Protein AF-A0A2G6GLK5-F1 (afdb_monomer_lite)

Radius of gyration: 20.34 Å; chains: 1; bounding box: 51×37×63 Å

Structure (mmCIF, N/CA/C/O backbone):
data_AF-A0A2G6GLK5-F1
#
_entry.id   AF-A0A2G6GLK5-F1
#
loop_
_atom_site.group_PDB
_atom_site.id
_atom_site.type_symbol
_atom_site.label_atom_id
_atom_site.label_alt_id
_atom_site.label_comp_id
_atom_site.label_asym_id
_atom_site.label_entity_id
_atom_site.label_seq_id
_atom_site.pdbx_PDB_ins_code
_atom_site.Cartn_x
_atom_site.Cartn_y
_atom_site.Cartn_z
_atom_site.occupancy
_atom_site.B_iso_or_equiv
_atom_site.auth_seq_id
_atom_site.auth_comp_id
_atom_site.auth_asym_id
_atom_site.auth_atom_id
_atom_site.pdbx_PDB_model_num
ATOM 1 N N . MET A 1 1 ? -1.810 11.078 -14.608 1.00 69.75 1 MET A N 1
ATOM 2 C CA . MET A 1 1 ? -1.878 9.713 -14.056 1.00 69.75 1 MET A CA 1
ATOM 3 C C . MET A 1 1 ? -2.286 9.801 -12.608 1.00 69.75 1 MET A C 1
ATOM 5 O O . MET A 1 1 ? -1.742 10.639 -11.901 1.00 69.75 1 MET A O 1
ATOM 9 N N . ILE A 1 2 ? -3.262 8.991 -12.217 1.00 72.44 2 ILE A N 1
ATOM 10 C CA . ILE A 1 2 ? -3.810 8.911 -10.868 1.00 72.44 2 ILE A CA 1
ATOM 11 C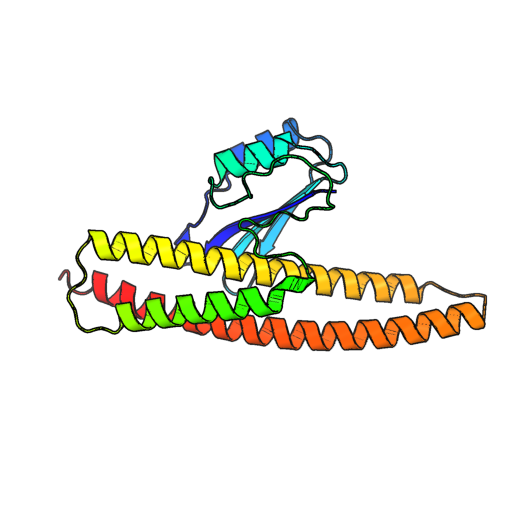 C . ILE A 1 2 ? -3.587 7.493 -10.351 1.00 72.44 2 ILE A C 1
ATOM 13 O O . ILE A 1 2 ? -3.915 6.516 -11.023 1.00 72.44 2 ILE A O 1
ATOM 17 N N . GLU A 1 3 ? -3.032 7.412 -9.148 1.00 75.38 3 GLU A N 1
ATOM 18 C CA . GLU A 1 3 ? -2.837 6.193 -8.371 1.00 75.38 3 GLU A CA 1
ATOM 19 C C . GLU A 1 3 ? -3.485 6.436 -7.002 1.00 75.38 3 GLU A C 1
ATOM 21 O O . GLU A 1 3 ? -3.111 7.382 -6.305 1.00 75.38 3 GLU A O 1
ATOM 26 N N . ILE A 1 4 ? -4.485 5.628 -6.642 1.00 76.75 4 ILE A N 1
ATOM 27 C CA . ILE A 1 4 ? -5.229 5.735 -5.381 1.00 76.75 4 ILE A CA 1
ATOM 28 C C . ILE A 1 4 ? -5.227 4.368 -4.709 1.00 76.75 4 ILE A C 1
ATOM 30 O O . ILE A 1 4 ? -5.593 3.364 -5.317 1.00 76.75 4 ILE A O 1
ATOM 34 N N . PHE A 1 5 ? -4.866 4.330 -3.432 1.00 79.44 5 PHE A N 1
ATOM 35 C CA . PHE A 1 5 ? -4.977 3.128 -2.618 1.00 79.44 5 PHE A CA 1
ATOM 36 C C . PHE A 1 5 ? -6.037 3.311 -1.531 1.00 79.44 5 PHE A C 1
ATOM 38 O O . PHE A 1 5 ? -6.028 4.292 -0.788 1.00 79.44 5 PHE A O 1
ATOM 45 N N . ILE A 1 6 ? -6.944 2.340 -1.441 1.00 81.88 6 ILE A N 1
ATOM 46 C CA . ILE A 1 6 ? -8.041 2.311 -0.477 1.00 81.88 6 ILE A CA 1
ATOM 47 C C . ILE A 1 6 ? -7.845 1.085 0.417 1.00 81.88 6 ILE A C 1
ATOM 49 O O . ILE A 1 6 ? -8.105 -0.037 -0.027 1.00 81.88 6 ILE A O 1
ATOM 53 N N . PRO A 1 7 ? -7.406 1.247 1.675 1.00 81.75 7 PRO A N 1
ATOM 54 C CA . PRO A 1 7 ? -7.354 0.136 2.611 1.00 81.75 7 PRO A CA 1
ATOM 55 C C . PRO A 1 7 ? -8.778 -0.291 2.960 1.00 81.75 7 PRO A C 1
ATOM 57 O O . PRO A 1 7 ? -9.620 0.536 3.298 1.00 81.75 7 PRO A O 1
ATOM 60 N N . THR A 1 8 ? -9.051 -1.585 2.890 1.00 84.88 8 THR A N 1
ATOM 61 C CA . THR A 1 8 ? -10.390 -2.143 3.134 1.00 84.88 8 THR A CA 1
ATOM 62 C C . THR A 1 8 ? -10.467 -2.832 4.486 1.00 84.88 8 THR A C 1
ATOM 64 O O . THR A 1 8 ? -11.435 -2.639 5.217 1.00 84.88 8 THR A O 1
ATOM 67 N N . GLU A 1 9 ? -9.418 -3.554 4.884 1.00 85.94 9 GLU A N 1
ATOM 68 C CA . GLU A 1 9 ? -9.464 -4.405 6.071 1.00 85.94 9 GLU A CA 1
ATOM 69 C C . GLU A 1 9 ? -8.101 -4.515 6.765 1.00 85.94 9 GLU A C 1
ATOM 71 O O . GLU A 1 9 ? -7.073 -4.710 6.114 1.00 85.94 9 GLU A O 1
ATOM 76 N N . ILE A 1 10 ? -8.105 -4.478 8.100 1.00 82.50 10 ILE A N 1
ATOM 77 C CA . ILE A 1 10 ? -7.073 -5.122 8.922 1.00 82.50 10 ILE A CA 1
ATOM 78 C C . ILE A 1 10 ? -7.430 -6.606 8.988 1.00 82.50 10 ILE A C 1
ATOM 80 O O . ILE A 1 10 ? -8.413 -6.957 9.647 1.00 82.50 10 ILE A O 1
ATOM 84 N N . LYS A 1 11 ? -6.625 -7.463 8.351 1.00 83.44 11 LYS A N 1
ATOM 85 C CA . LYS A 1 11 ? -6.942 -8.883 8.140 1.00 83.44 11 LYS A CA 1
ATOM 86 C C . LYS A 1 11 ? -7.415 -9.585 9.413 1.00 83.44 11 LYS A C 1
ATOM 88 O O . LYS A 1 11 ? -6.677 -9.682 10.402 1.00 83.44 11 LYS A O 1
ATOM 93 N N . GLY A 1 12 ? -8.639 -10.109 9.359 1.00 76.00 12 GLY A N 1
ATOM 94 C CA . GLY A 1 12 ? -9.255 -10.901 10.421 1.00 76.00 12 GLY A CA 1
ATOM 95 C C . GLY A 1 12 ? -9.527 -10.111 11.699 1.00 76.00 12 GLY A C 1
ATOM 96 O O . GLY A 1 12 ? -9.597 -10.703 12.779 1.00 76.00 12 GLY A O 1
ATOM 97 N N . TYR A 1 13 ? -9.605 -8.780 11.610 1.00 76.44 13 TYR A N 1
ATOM 98 C CA . TYR A 1 13 ? -9.725 -7.936 12.789 1.00 76.44 13 TYR A CA 1
ATOM 99 C C . TYR A 1 13 ? -10.726 -6.796 12.659 1.00 76.44 13 TYR A C 1
ATOM 101 O O . TYR A 1 13 ? -11.599 -6.661 13.516 1.00 76.44 13 TYR A O 1
ATOM 109 N N . LEU A 1 14 ? -10.583 -5.950 11.639 1.00 74.75 14 LEU A N 1
ATOM 110 C CA . LEU A 1 14 ? -11.376 -4.730 11.546 1.00 74.75 14 LEU A CA 1
ATOM 111 C C . LEU A 1 14 ? -11.573 -4.313 10.096 1.00 74.75 14 LEU A C 1
ATOM 113 O O . LEU A 1 14 ? -10.606 -4.022 9.392 1.00 74.75 14 LEU A O 1
ATOM 117 N N . GLU A 1 15 ? -12.833 -4.189 9.697 1.00 80.19 15 GLU A N 1
ATOM 118 C CA . GLU A 1 15 ? -13.196 -3.520 8.455 1.00 80.19 15 GLU A CA 1
ATOM 119 C C . GLU A 1 15 ? -12.956 -2.007 8.590 1.00 80.19 15 GLU A C 1
ATOM 121 O O . GLU A 1 15 ? -13.398 -1.341 9.544 1.00 80.19 15 GLU A O 1
ATOM 126 N N . VAL A 1 16 ? -12.197 -1.470 7.638 1.00 76.69 16 VAL A N 1
ATOM 127 C CA . VAL A 1 16 ? -11.792 -0.064 7.578 1.00 76.69 16 VAL A CA 1
ATOM 128 C C . VAL A 1 16 ? -12.659 0.685 6.580 1.00 76.69 16 VAL A C 1
ATOM 130 O O . VAL A 1 16 ? -13.254 1.686 6.974 1.00 76.69 16 VAL A O 1
ATOM 133 N N . ASN A 1 17 ? -12.791 0.159 5.359 1.00 79.88 17 ASN A N 1
ATOM 134 C CA . ASN A 1 17 ? -13.700 0.658 4.328 1.00 79.88 17 ASN A CA 1
ATOM 135 C C . ASN A 1 17 ? -14.389 -0.497 3.612 1.00 79.88 17 ASN A C 1
ATOM 137 O O . ASN A 1 17 ? -13.755 -1.503 3.294 1.00 79.88 17 ASN A O 1
ATOM 141 N N . CYS A 1 18 ? -15.653 -0.287 3.256 1.00 82.25 18 CYS A N 1
ATOM 142 C CA . CYS A 1 18 ? -16.385 -1.216 2.414 1.00 82.25 18 CYS A CA 1
ATOM 143 C C . CYS A 1 18 ? -16.128 -0.885 0.938 1.00 82.25 18 CYS A C 1
ATOM 145 O O . CYS A 1 18 ? -16.531 0.172 0.456 1.00 82.25 18 CYS A O 1
ATOM 147 N N . PHE A 1 19 ? -15.482 -1.791 0.201 1.00 86.81 19 PHE A N 1
ATOM 148 C CA . PHE A 1 19 ? -15.336 -1.678 -1.253 1.00 86.81 19 PHE A CA 1
ATOM 149 C C . PHE A 1 19 ? -16.170 -2.757 -1.943 1.00 86.81 19 PHE A C 1
ATOM 151 O O . PHE A 1 19 ? -15.709 -3.867 -2.211 1.00 86.81 19 PHE A O 1
ATOM 158 N N . SER A 1 20 ? -17.443 -2.446 -2.185 1.00 88.88 20 SER A N 1
ATOM 159 C CA . SER A 1 20 ? -18.391 -3.419 -2.729 1.00 88.88 20 SER A CA 1
ATOM 160 C C . SER A 1 20 ? -18.192 -3.671 -4.229 1.00 88.88 20 SER A C 1
ATOM 162 O O . SER A 1 20 ? -17.734 -2.810 -4.978 1.00 88.88 20 SER A O 1
ATOM 164 N N . LYS A 1 21 ? -18.648 -4.831 -4.715 1.00 90.06 21 LYS A N 1
ATOM 165 C CA . LYS A 1 21 ? -18.663 -5.132 -6.158 1.00 90.06 21 LYS A CA 1
ATOM 166 C C . LYS A 1 21 ? -19.557 -4.176 -6.956 1.00 90.06 21 LYS A C 1
ATOM 168 O O . LYS A 1 21 ? -19.274 -3.875 -8.110 1.00 90.06 21 LYS A O 1
ATOM 173 N N . LYS A 1 22 ? -20.623 -3.661 -6.331 1.00 92.50 22 LYS A N 1
ATOM 174 C CA . LYS A 1 22 ? -21.473 -2.615 -6.9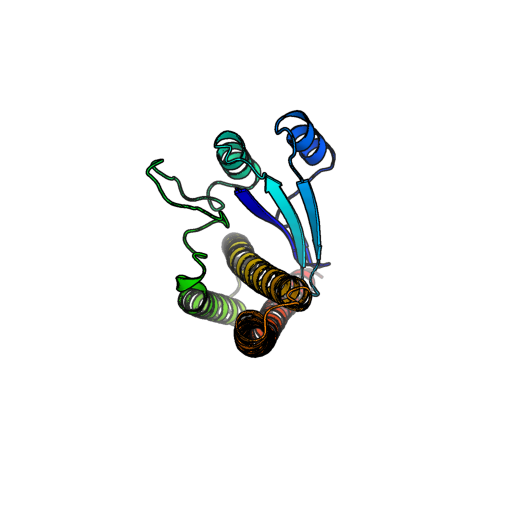17 1.00 92.50 22 LYS A CA 1
ATOM 175 C C . LYS A 1 22 ? -20.668 -1.335 -7.152 1.00 92.50 22 LYS A C 1
ATOM 177 O O . LYS A 1 22 ? -20.750 -0.768 -8.235 1.00 92.50 22 LYS A O 1
ATOM 182 N N . LEU A 1 23 ? -19.885 -0.918 -6.160 1.00 90.38 23 LEU A N 1
ATOM 183 C CA . LEU A 1 23 ? -19.020 0.256 -6.245 1.00 90.38 23 LEU A CA 1
ATOM 184 C C . LEU A 1 23 ? -17.935 0.086 -7.314 1.00 90.38 23 LEU A C 1
ATOM 186 O O . LEU A 1 23 ? -17.733 0.978 -8.131 1.00 90.38 23 LEU A O 1
ATOM 190 N N . GLU A 1 24 ? -17.307 -1.090 -7.369 1.00 92.38 24 GLU A N 1
ATOM 191 C CA . GLU A 1 24 ? -16.333 -1.428 -8.412 1.00 92.38 24 GLU A CA 1
ATOM 192 C C . GLU A 1 24 ? -16.929 -1.299 -9.822 1.00 92.38 24 GLU A C 1
ATOM 194 O O . GLU A 1 24 ? -16.300 -0.731 -10.716 1.00 92.38 24 GLU A O 1
ATOM 199 N N . ASN A 1 25 ? -18.159 -1.783 -10.016 1.00 92.19 25 ASN A N 1
ATOM 200 C CA . ASN A 1 25 ? -18.860 -1.675 -11.293 1.00 92.19 25 ASN A CA 1
ATOM 201 C C . ASN A 1 25 ? -19.196 -0.221 -11.647 1.00 92.19 25 ASN A C 1
ATOM 203 O O . ASN A 1 25 ? -19.061 0.158 -12.806 1.00 92.19 25 ASN A O 1
ATOM 207 N N . ILE A 1 26 ? -19.610 0.595 -10.670 1.00 91.56 26 ILE A N 1
ATOM 208 C CA . ILE A 1 26 ? -19.851 2.030 -10.882 1.00 91.56 26 ILE A CA 1
ATOM 209 C C . ILE A 1 26 ? -18.564 2.696 -11.369 1.00 91.56 26 ILE A C 1
ATOM 211 O O . ILE A 1 26 ? -18.570 3.326 -12.419 1.00 91.56 26 ILE A O 1
ATOM 215 N N . LEU A 1 27 ? -17.447 2.484 -10.670 1.00 91.56 27 LEU A N 1
ATOM 216 C CA . LEU A 1 27 ? -16.155 3.060 -11.041 1.00 91.56 27 LEU A CA 1
ATOM 217 C C . LEU A 1 27 ? -15.730 2.663 -12.462 1.00 91.56 27 LEU A C 1
ATOM 219 O O . LEU A 1 27 ? -15.352 3.527 -13.247 1.00 91.56 27 LEU A O 1
ATOM 223 N N . LYS A 1 28 ? -15.843 1.376 -12.813 1.00 92.94 28 LYS A N 1
ATOM 224 C CA . LYS A 1 28 ? -15.498 0.862 -14.152 1.00 92.94 28 LYS A CA 1
ATOM 225 C C . LYS A 1 28 ? -16.385 1.408 -15.270 1.00 92.94 28 LYS A C 1
ATOM 227 O O . LYS A 1 28 ? -15.904 1.567 -16.388 1.00 92.94 28 LYS A O 1
ATOM 232 N N . ASN A 1 29 ? -17.654 1.682 -14.978 1.00 91.88 29 ASN A N 1
ATOM 233 C CA . ASN A 1 29 ? -18.594 2.227 -15.956 1.00 91.88 29 ASN A CA 1
ATOM 234 C C . ASN A 1 29 ? -18.453 3.745 -16.122 1.00 91.88 29 ASN A C 1
ATOM 236 O O . ASN A 1 29 ? -18.704 4.256 -17.209 1.00 91.88 29 ASN A O 1
ATOM 240 N N . THR A 1 30 ? -18.066 4.456 -15.061 1.00 91.31 30 THR A N 1
ATOM 241 C CA . THR A 1 30 ? -17.917 5.916 -15.074 1.00 91.31 30 THR A CA 1
ATOM 242 C C . THR A 1 30 ? -16.563 6.349 -15.637 1.00 91.31 30 THR A C 1
ATOM 244 O O . THR A 1 30 ? -16.508 7.264 -16.453 1.00 91.31 30 THR A O 1
ATOM 247 N N . PHE A 1 31 ? -15.469 5.685 -15.247 1.00 90.12 31 PHE A N 1
ATOM 248 C CA . PHE A 1 31 ? -14.106 6.113 -15.577 1.00 90.12 31 PHE A CA 1
ATOM 249 C C . PHE A 1 31 ? -13.467 5.190 -16.617 1.00 90.12 31 PHE A C 1
ATOM 251 O O . PHE A 1 31 ? -13.033 4.074 -16.320 1.00 90.12 31 PHE A O 1
ATOM 258 N N . PHE A 1 32 ? -13.387 5.661 -17.862 1.00 88.94 32 PHE A N 1
ATOM 259 C CA . PHE A 1 32 ? -12.862 4.858 -18.962 1.00 88.94 32 PHE A CA 1
ATOM 260 C C . PHE A 1 32 ? -11.378 4.511 -18.771 1.00 88.94 32 PHE A C 1
ATOM 262 O O . PHE A 1 32 ? -10.529 5.383 -18.595 1.00 88.94 32 PHE A O 1
ATOM 269 N N . GLY A 1 33 ? -11.052 3.218 -18.863 1.00 88.00 33 GLY A N 1
ATOM 270 C CA . GLY A 1 33 ? -9.679 2.730 -18.717 1.00 88.00 33 GLY A CA 1
ATOM 271 C C . GLY A 1 33 ? -9.177 2.674 -17.271 1.00 88.00 33 GLY A C 1
ATOM 272 O O . GLY A 1 33 ? -7.975 2.501 -17.061 1.00 88.00 33 GLY A O 1
ATOM 273 N N . ILE A 1 34 ? -10.070 2.804 -16.282 1.00 91.44 34 ILE A N 1
ATOM 274 C CA . ILE A 1 34 ? -9.731 2.583 -14.878 1.00 91.44 34 ILE A CA 1
ATOM 275 C C . ILE A 1 34 ? -9.333 1.123 -14.649 1.00 91.44 34 ILE A C 1
ATOM 277 O O . ILE A 1 34 ? -9.998 0.179 -15.084 1.00 91.44 34 ILE A O 1
ATOM 281 N N . ILE A 1 35 ? -8.229 0.931 -13.942 1.00 91.62 35 ILE A N 1
ATOM 282 C CA . ILE A 1 35 ? -7.742 -0.374 -13.520 1.00 91.62 35 ILE A CA 1
ATOM 283 C C . ILE A 1 35 ? -7.918 -0.448 -12.011 1.00 91.62 35 ILE A C 1
ATOM 285 O O . ILE A 1 35 ? -7.450 0.420 -11.283 1.00 91.62 35 ILE A O 1
ATOM 289 N N . ILE A 1 36 ? -8.587 -1.497 -11.542 1.00 92.12 36 ILE A N 1
ATOM 290 C CA . ILE A 1 36 ? -8.781 -1.761 -10.117 1.00 92.12 36 ILE A CA 1
ATOM 291 C C . ILE A 1 36 ? -8.165 -3.124 -9.831 1.00 92.12 36 ILE A C 1
ATOM 293 O O . ILE A 1 36 ? -8.548 -4.115 -10.454 1.00 92.12 36 ILE A O 1
ATOM 297 N N . LYS A 1 37 ? -7.192 -3.161 -8.923 1.00 91.62 37 LYS A N 1
ATOM 298 C CA . LYS A 1 37 ? -6.482 -4.369 -8.500 1.00 91.62 37 LYS A CA 1
ATOM 299 C C . LYS A 1 37 ? -6.635 -4.569 -7.003 1.00 91.62 37 LYS A C 1
ATOM 301 O O . LYS A 1 37 ? -6.747 -3.603 -6.247 1.00 91.62 37 LYS A O 1
ATOM 306 N N . ASP A 1 38 ? -6.599 -5.822 -6.583 1.00 91.38 38 ASP A N 1
ATOM 307 C CA . ASP A 1 38 ? -6.458 -6.150 -5.172 1.00 91.38 38 ASP A CA 1
ATOM 308 C C . ASP A 1 38 ? -5.025 -5.888 -4.722 1.00 91.38 38 ASP A C 1
ATOM 310 O O . ASP A 1 38 ? -4.067 -6.143 -5.454 1.00 91.38 38 ASP A O 1
ATOM 314 N N . PHE A 1 39 ? -4.893 -5.362 -3.511 1.00 85.31 39 PHE A N 1
ATOM 315 C CA . PHE A 1 39 ? -3.627 -5.252 -2.814 1.00 85.31 39 PHE A CA 1
ATOM 316 C C . PHE A 1 39 ? -3.729 -6.027 -1.509 1.00 85.31 39 PHE A C 1
ATOM 318 O O . PHE A 1 39 ? -4.621 -5.790 -0.690 1.00 85.31 39 PHE A O 1
ATOM 325 N N . GLU A 1 40 ? -2.787 -6.935 -1.306 1.00 88.00 40 GLU A N 1
ATOM 326 C CA . GLU A 1 40 ? -2.758 -7.819 -0.157 1.00 88.00 40 GLU A CA 1
ATOM 327 C C . GLU A 1 40 ? -1.365 -7.805 0.468 1.00 88.00 40 GLU A C 1
ATOM 329 O O . GLU A 1 40 ? -0.366 -8.085 -0.190 1.00 88.00 40 GLU A O 1
ATOM 334 N N . SER A 1 41 ? -1.305 -7.502 1.762 1.00 83.06 41 SER A N 1
ATOM 335 C CA . SER A 1 41 ? -0.106 -7.668 2.583 1.00 83.06 41 SER A CA 1
ATOM 336 C C . SER A 1 41 ? -0.340 -8.731 3.654 1.00 83.06 41 SER A C 1
ATOM 338 O O . SER A 1 41 ? -1.443 -9.258 3.805 1.00 83.06 41 SER A O 1
ATOM 340 N N . ALA A 1 42 ? 0.673 -9.036 4.465 1.00 82.19 42 ALA A N 1
ATOM 341 C CA . ALA A 1 42 ? 0.501 -9.923 5.618 1.00 82.19 42 ALA A CA 1
ATOM 342 C C . ALA A 1 42 ? -0.523 -9.390 6.645 1.00 82.19 42 ALA A C 1
ATOM 344 O O . ALA A 1 42 ? -1.107 -10.170 7.396 1.00 82.19 42 ALA A O 1
ATOM 345 N N . TYR A 1 43 ? -0.768 -8.076 6.668 1.00 80.81 43 TYR A N 1
ATOM 346 C CA . TYR A 1 43 ? -1.532 -7.410 7.725 1.00 80.81 43 TYR A CA 1
ATOM 347 C C . TYR A 1 43 ? -2.861 -6.830 7.252 1.00 80.81 43 TYR A C 1
ATOM 349 O O . TYR A 1 43 ? -3.765 -6.632 8.067 1.00 80.81 43 TYR A O 1
ATOM 357 N N . PHE A 1 44 ? -2.989 -6.533 5.959 1.00 83.56 44 PHE A N 1
ATOM 358 C CA . PHE A 1 44 ? -4.146 -5.817 5.452 1.00 83.56 44 PHE A CA 1
ATOM 359 C C . PHE A 1 44 ? -4.508 -6.133 4.012 1.00 83.56 44 PHE A C 1
ATOM 361 O O . PHE A 1 44 ? -3.697 -6.638 3.235 1.00 83.56 44 PHE A O 1
ATOM 368 N N . LEU A 1 45 ? -5.753 -5.800 3.691 1.00 89.12 45 LEU A N 1
ATOM 369 C CA . LEU A 1 45 ? -6.321 -5.841 2.355 1.00 89.12 45 LEU A CA 1
ATOM 370 C C . LEU A 1 45 ? -6.671 -4.428 1.909 1.00 89.12 45 LEU A C 1
ATOM 372 O O . LEU A 1 45 ? -7.073 -3.579 2.710 1.00 89.12 45 LEU A O 1
ATOM 376 N N . GLY A 1 46 ? -6.573 -4.178 0.613 1.00 88.75 46 GLY A N 1
ATOM 377 C CA . GLY A 1 46 ? -6.966 -2.918 0.010 1.00 88.75 46 GLY A CA 1
ATOM 378 C C . GLY A 1 46 ? -7.232 -3.045 -1.480 1.00 88.75 46 GLY A C 1
ATOM 379 O O . GLY A 1 46 ? -7.035 -4.097 -2.085 1.00 88.75 46 GLY A O 1
ATOM 380 N N . LYS A 1 47 ? -7.686 -1.944 -2.066 1.00 88.94 47 LYS A N 1
ATOM 381 C CA . LYS A 1 47 ? -7.886 -1.795 -3.502 1.00 88.94 47 LYS A CA 1
ATOM 382 C C . LYS A 1 47 ? -6.924 -0.751 -4.026 1.00 88.94 47 LYS A C 1
ATOM 384 O O . LYS A 1 47 ? -6.829 0.344 -3.475 1.00 88.94 47 LYS A O 1
ATOM 389 N N . TYR A 1 48 ? -6.232 -1.099 -5.096 1.00 86.00 48 TYR A N 1
ATOM 390 C CA . TYR A 1 48 ? -5.413 -0.185 -5.863 1.00 86.00 48 TYR A CA 1
ATOM 391 C C . TYR A 1 48 ? -6.172 0.236 -7.117 1.00 86.00 48 TYR A C 1
ATOM 393 O O . TYR A 1 48 ? -6.500 -0.595 -7.963 1.00 86.00 48 TYR A O 1
ATOM 401 N N . ILE A 1 49 ? -6.464 1.527 -7.216 1.00 86.25 49 ILE A N 1
ATOM 402 C CA . ILE A 1 49 ? -7.114 2.156 -8.355 1.00 86.25 49 ILE A CA 1
ATOM 403 C C . ILE A 1 49 ? -6.064 2.926 -9.148 1.00 86.25 49 ILE A C 1
ATOM 405 O O . ILE A 1 49 ? -5.325 3.747 -8.607 1.00 86.25 49 ILE A O 1
ATOM 409 N N . TYR A 1 50 ? -6.040 2.681 -10.449 1.00 84.00 50 TYR A N 1
ATOM 410 C CA . TYR A 1 50 ? -5.146 3.315 -11.396 1.00 84.00 50 TYR A CA 1
ATOM 411 C C . TYR A 1 50 ? -5.941 3.901 -12.559 1.00 84.00 50 TYR A C 1
ATOM 413 O O . TYR A 1 50 ? -6.763 3.213 -13.167 1.00 84.00 50 TYR A O 1
ATOM 421 N N . LEU A 1 51 ? -5.641 5.147 -12.917 1.00 83.12 51 LEU A N 1
ATOM 422 C CA . LEU A 1 51 ? -6.141 5.787 -14.127 1.00 83.12 51 LEU A CA 1
ATOM 423 C C . LEU A 1 51 ? -4.999 6.533 -14.824 1.00 83.12 51 LEU A C 1
ATOM 425 O O . LEU A 1 51 ? -4.331 7.392 -14.245 1.00 83.12 51 LEU A O 1
ATOM 429 N N . LYS A 1 52 ? -4.751 6.201 -16.095 1.00 79.69 52 LYS A N 1
ATOM 430 C CA . LYS A 1 52 ? -3.622 6.768 -16.850 1.00 79.69 52 LYS A CA 1
ATOM 431 C C . LYS A 1 52 ? -3.745 8.285 -17.006 1.00 79.69 52 LYS A C 1
ATOM 433 O O . LYS A 1 52 ? -2.783 9.023 -16.772 1.00 79.69 52 LYS A O 1
ATOM 438 N N . ASN A 1 53 ? -4.936 8.747 -17.368 1.00 79.38 53 ASN A N 1
ATOM 439 C CA . ASN A 1 53 ? -5.231 10.164 -17.520 1.00 79.38 53 ASN A CA 1
ATOM 440 C C . ASN A 1 53 ? -5.719 10.730 -16.189 1.00 79.38 53 ASN A C 1
ATOM 442 O O . ASN A 1 53 ? -6.352 10.031 -15.406 1.00 79.38 53 ASN A O 1
ATOM 446 N N . PHE A 1 54 ? -5.339 11.972 -15.901 1.00 74.56 54 PHE A N 1
ATOM 447 C CA . PHE A 1 54 ? -5.846 12.647 -14.713 1.00 74.56 54 PHE A CA 1
ATOM 448 C C . PHE A 1 54 ? -7.334 12.956 -14.906 1.00 74.56 54 PHE A C 1
ATOM 450 O O . PHE A 1 54 ? -7.708 13.482 -15.950 1.00 74.56 54 PHE A O 1
ATOM 457 N N . ASP A 1 55 ? -8.136 12.611 -13.907 1.00 78.75 55 ASP A N 1
ATOM 458 C CA . ASP A 1 55 ? -9.572 12.834 -13.827 1.00 78.75 55 ASP A CA 1
ATOM 459 C C . ASP A 1 55 ? -9.900 13.293 -12.400 1.00 78.75 55 ASP A C 1
ATOM 461 O O . ASP A 1 55 ? -9.673 12.575 -11.422 1.00 78.75 55 ASP A O 1
ATOM 465 N N . GLU A 1 56 ? -10.355 14.533 -12.291 1.00 75.94 56 GLU A N 1
ATOM 466 C CA . GLU A 1 56 ? -10.657 15.186 -11.022 1.00 75.94 56 GLU A CA 1
ATOM 467 C C . GLU A 1 56 ? -11.878 14.565 -10.333 1.00 75.94 56 GLU A C 1
ATOM 469 O O . GLU A 1 56 ? -11.889 14.411 -9.108 1.00 75.94 56 GLU A O 1
ATOM 474 N N . ASP A 1 57 ? -12.860 14.116 -11.115 1.00 81.56 57 ASP A N 1
ATOM 475 C CA . ASP A 1 57 ? -14.107 13.561 -10.600 1.00 81.56 57 ASP A CA 1
ATOM 476 C C . ASP A 1 57 ? -13.857 12.244 -9.862 1.00 81.56 57 ASP A C 1
ATOM 478 O O . ASP A 1 57 ? -14.521 11.953 -8.867 1.00 81.56 57 ASP A O 1
ATOM 482 N N . LEU A 1 58 ? -12.848 11.466 -10.279 1.00 82.50 58 LEU A N 1
ATOM 483 C CA . LEU A 1 58 ? -12.429 10.259 -9.562 1.00 82.50 58 LEU A CA 1
ATOM 484 C C . LEU A 1 58 ? -11.918 10.591 -8.154 1.00 82.50 58 LEU A C 1
ATOM 486 O O . LEU A 1 58 ? -12.230 9.884 -7.195 1.00 82.50 58 LEU A O 1
ATOM 490 N N . ILE A 1 59 ? -11.152 11.675 -8.017 1.00 76.00 59 ILE A N 1
ATOM 491 C CA . ILE A 1 59 ? -10.610 12.117 -6.727 1.00 76.00 59 ILE A CA 1
ATOM 492 C C . ILE A 1 59 ? -11.748 12.610 -5.835 1.00 76.00 59 ILE A C 1
ATOM 494 O O . ILE A 1 59 ? -11.838 12.194 -4.680 1.00 76.00 59 ILE A O 1
ATOM 498 N N . ILE A 1 60 ? -12.642 13.446 -6.372 1.00 75.31 60 ILE A N 1
ATOM 499 C CA . ILE A 1 60 ? -13.823 13.954 -5.659 1.00 75.31 60 ILE A CA 1
ATOM 500 C C . ILE A 1 60 ? -14.717 12.795 -5.203 1.00 75.31 60 ILE A C 1
ATOM 502 O O . ILE A 1 60 ? -15.153 12.759 -4.049 1.00 75.31 60 ILE A O 1
ATOM 506 N N . PHE A 1 61 ? -14.944 11.816 -6.077 1.00 81.44 61 PHE A N 1
ATOM 507 C CA . PHE A 1 61 ? -15.723 10.627 -5.766 1.00 81.44 61 PHE A CA 1
ATOM 508 C C . PHE A 1 61 ? -15.096 9.824 -4.624 1.00 81.44 61 PHE A C 1
ATOM 510 O O . PHE A 1 61 ? -15.760 9.547 -3.625 1.00 81.44 61 PHE A O 1
ATOM 517 N N . CYS A 1 62 ? -13.808 9.480 -4.729 1.00 79.50 62 CYS A N 1
ATOM 518 C CA . CYS A 1 62 ? -13.121 8.719 -3.689 1.00 79.50 62 CYS A CA 1
ATOM 519 C C . CYS A 1 62 ? -13.070 9.480 -2.351 1.00 79.50 62 CYS A C 1
ATOM 521 O O . CYS A 1 62 ? -13.191 8.859 -1.294 1.00 79.50 62 CYS A O 1
ATOM 523 N N . ASN A 1 63 ? -12.949 10.810 -2.388 1.00 74.06 63 ASN A N 1
ATOM 524 C CA . ASN A 1 63 ? -13.087 11.696 -1.230 1.00 74.06 63 ASN A CA 1
ATOM 525 C C . ASN A 1 63 ? -14.447 11.560 -0.545 1.00 74.06 63 ASN A C 1
ATOM 527 O O . ASN A 1 63 ? -14.529 11.435 0.678 1.00 74.06 63 ASN A O 1
ATOM 531 N N . GLY A 1 64 ? -15.521 11.620 -1.333 1.00 74.50 64 GLY A N 1
ATOM 532 C CA . GLY A 1 64 ? -16.883 11.515 -0.827 1.00 74.50 64 GLY A CA 1
ATOM 533 C C . GLY A 1 64 ? -17.174 10.137 -0.237 1.00 74.50 64 GLY A C 1
ATOM 534 O O . GLY A 1 64 ? -17.709 10.048 0.865 1.00 74.50 64 GLY A O 1
ATOM 535 N N . GLU A 1 65 ? -16.778 9.083 -0.951 1.00 80.06 65 GLU A N 1
ATOM 536 C CA . GLU A 1 65 ? -17.150 7.700 -0.639 1.00 80.06 65 GLU A CA 1
ATOM 537 C C . GLU A 1 65 ? -16.330 7.103 0.5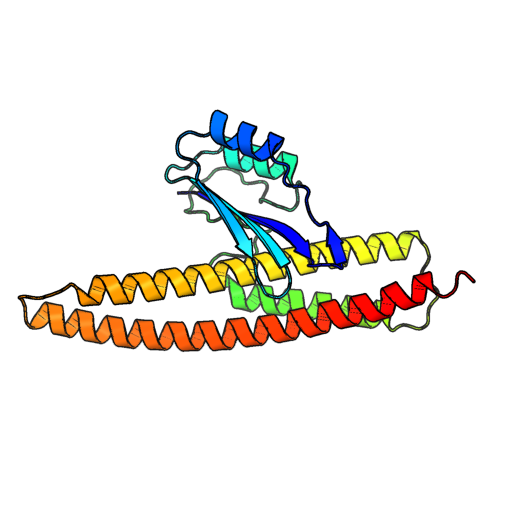11 1.00 80.06 65 GLU A C 1
ATOM 539 O O . GLU A 1 65 ? -16.883 6.498 1.427 1.00 80.06 65 GLU A O 1
ATOM 544 N N . PHE A 1 66 ? -15.007 7.282 0.496 1.00 75.94 66 PHE A N 1
ATOM 545 C CA . PHE A 1 66 ? -14.120 6.672 1.494 1.00 75.94 66 PHE A CA 1
ATOM 546 C C . PHE A 1 66 ? -13.788 7.627 2.644 1.00 75.94 66 PHE A C 1
ATOM 548 O O . PHE A 1 66 ? -13.380 7.189 3.718 1.00 75.94 66 PHE A O 1
ATOM 555 N N . GLY A 1 67 ? -14.080 8.920 2.478 1.00 61.09 67 GLY A N 1
ATOM 556 C CA . GLY A 1 67 ? -14.157 9.910 3.546 1.00 61.09 67 GLY A CA 1
ATOM 557 C C . GLY A 1 67 ? -13.268 11.138 3.335 1.00 61.09 67 GLY A C 1
ATOM 558 O O . GLY A 1 67 ? -12.188 11.078 2.761 1.00 61.09 67 GLY A O 1
ATOM 559 N N . LYS A 1 68 ? -13.673 12.265 3.937 1.00 51.81 68 LYS A N 1
ATOM 560 C CA . LYS A 1 68 ? -12.987 13.579 3.909 1.00 51.81 68 LYS A CA 1
ATOM 561 C C . LYS A 1 68 ? -11.578 13.622 4.535 1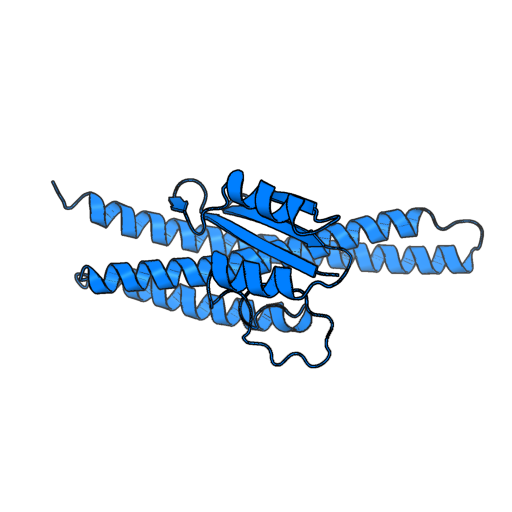.00 51.81 68 LYS A C 1
ATOM 563 O O . LYS A 1 68 ? -10.967 14.680 4.610 1.00 51.81 68 LYS A O 1
ATOM 568 N N . ASN A 1 69 ? -11.069 12.492 5.026 1.00 48.00 69 ASN A N 1
ATOM 569 C CA . ASN A 1 69 ? -9.694 12.362 5.521 1.00 48.00 69 ASN A CA 1
ATOM 570 C C . ASN A 1 69 ? -8.744 11.803 4.440 1.00 48.00 69 ASN A C 1
ATOM 572 O O . ASN A 1 69 ? -7.548 11.672 4.695 1.00 48.00 69 ASN A O 1
ATOM 576 N N . TYR A 1 70 ? -9.281 11.420 3.272 1.00 50.31 70 TYR A N 1
ATOM 577 C CA . TYR A 1 70 ? -8.606 10.592 2.270 1.00 50.31 70 TYR A CA 1
ATOM 578 C C . TYR A 1 70 ? -7.992 11.369 1.120 1.00 50.31 70 TYR A C 1
ATOM 580 O O . TYR A 1 70 ? -7.217 10.805 0.362 1.00 50.31 70 TYR A O 1
ATOM 588 N N . PHE A 1 71 ? -8.326 12.634 0.945 1.00 50.31 71 PHE A N 1
ATOM 589 C CA . PHE A 1 71 ? -7.644 13.476 -0.013 1.00 50.31 71 PHE A CA 1
ATOM 590 C C . PHE A 1 71 ? -7.680 14.886 0.564 1.00 50.31 71 PHE A C 1
ATOM 592 O O . PHE A 1 71 ? -8.599 15.256 1.296 1.00 50.31 71 PHE A O 1
ATOM 599 N N . LEU A 1 72 ? -6.607 15.639 0.352 1.00 43.81 72 LEU A N 1
ATOM 600 C CA . LEU A 1 72 ? -6.600 17.045 0.733 1.00 43.81 72 LEU A CA 1
ATOM 601 C C . LEU A 1 72 ? -7.754 17.756 0.019 1.00 43.81 72 LEU A C 1
ATOM 603 O O . LEU A 1 72 ? -8.033 17.467 -1.144 1.00 43.81 72 LEU A O 1
ATOM 607 N N . ASP A 1 73 ? -8.382 18.691 0.724 1.00 37.81 73 ASP A N 1
ATOM 608 C CA . ASP A 1 73 ? -9.221 19.733 0.136 1.00 37.81 73 ASP A CA 1
ATOM 609 C C . ASP A 1 73 ? -8.269 20.613 -0.695 1.00 37.81 73 ASP A C 1
ATOM 611 O O . ASP A 1 73 ? -7.608 21.507 -0.165 1.00 37.81 73 ASP A O 1
ATOM 615 N N . PHE A 1 74 ? -8.001 20.223 -1.944 1.00 43.59 74 PHE A N 1
ATOM 616 C CA . PHE A 1 74 ? -7.047 20.928 -2.795 1.00 43.59 74 PHE A CA 1
ATOM 617 C C . PHE A 1 74 ? -7.761 22.039 -3.553 1.00 43.59 74 PHE A C 1
ATOM 619 O O . PHE A 1 74 ? -8.648 21.780 -4.358 1.00 43.59 74 PHE A O 1
ATOM 626 N N . ASP A 1 75 ? -7.280 23.266 -3.362 1.00 38.97 75 ASP A N 1
ATOM 627 C CA . ASP A 1 75 ? -7.343 24.297 -4.393 1.00 38.97 75 ASP A CA 1
ATOM 628 C C . ASP A 1 75 ? -6.476 23.822 -5.575 1.00 38.97 75 ASP A C 1
ATOM 630 O O . ASP A 1 75 ? -5.259 23.642 -5.443 1.00 38.97 75 ASP A O 1
ATOM 634 N N . PHE A 1 76 ? -7.115 23.557 -6.716 1.00 46.25 76 PHE A N 1
ATOM 635 C CA . PHE A 1 76 ? -6.576 22.878 -7.903 1.00 46.25 76 PHE A CA 1
ATOM 636 C C . PHE A 1 76 ? -5.500 23.681 -8.658 1.00 46.25 76 PHE A C 1
ATOM 638 O O . PHE A 1 76 ? -5.676 24.079 -9.809 1.00 46.25 76 PHE A O 1
ATOM 645 N N . SER A 1 77 ? -4.334 23.901 -8.043 1.00 38.34 77 SER A N 1
ATOM 646 C CA . SER A 1 77 ? -3.187 24.541 -8.696 1.00 38.34 77 SER A CA 1
ATOM 647 C C . SER A 1 77 ? -1.941 23.639 -8.733 1.00 38.34 77 SER A C 1
ATOM 649 O O . SER A 1 77 ? -1.182 23.510 -7.780 1.00 38.34 77 SER A O 1
ATOM 651 N N . LYS A 1 78 ? -1.742 23.025 -9.910 1.00 37.81 78 LYS A N 1
ATOM 652 C CA . LYS A 1 78 ? -0.471 22.564 -10.509 1.00 37.81 78 LYS A CA 1
ATOM 653 C C . LYS A 1 78 ? 0.536 21.823 -9.608 1.00 37.81 78 LYS A C 1
ATOM 655 O O . LYS A 1 78 ? 1.587 22.385 -9.355 1.00 37.81 78 LYS A O 1
ATOM 660 N N . TYR A 1 79 ? 0.346 20.535 -9.306 1.00 37.62 79 TYR A N 1
ATOM 661 C CA . TYR A 1 79 ? 1.472 19.594 -9.108 1.00 37.62 79 TYR A CA 1
ATOM 662 C C . TYR A 1 79 ? 1.071 18.159 -9.512 1.00 37.62 79 TYR A C 1
ATOM 664 O O . TYR A 1 79 ? -0.111 17.836 -9.588 1.00 37.62 79 T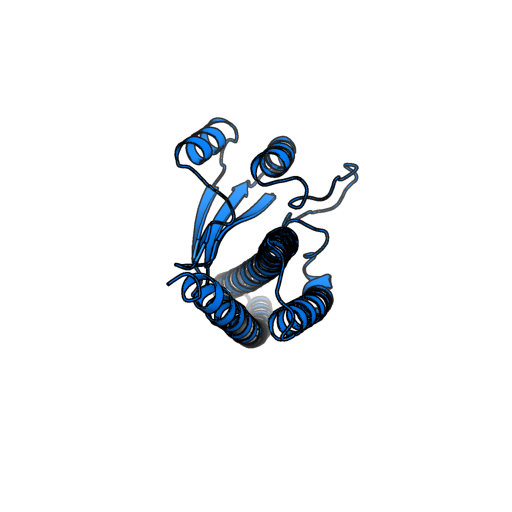YR A O 1
ATOM 672 N N . ASN A 1 80 ? 2.051 17.302 -9.829 1.00 37.22 80 ASN A N 1
ATOM 673 C CA . ASN A 1 80 ? 1.864 15.863 -10.071 1.00 37.22 80 ASN A CA 1
ATOM 674 C C . ASN A 1 80 ? 1.486 15.194 -8.753 1.00 37.22 80 ASN A C 1
ATOM 676 O O . ASN A 1 80 ? 2.349 15.080 -7.883 1.00 37.22 80 ASN A O 1
ATOM 680 N N . ILE A 1 81 ? 0.233 14.779 -8.579 1.00 40.94 81 ILE A N 1
ATOM 681 C CA . ILE A 1 81 ? -0.196 14.326 -7.260 1.00 40.94 81 ILE A CA 1
ATOM 682 C C . ILE A 1 81 ? -0.630 12.857 -7.297 1.00 40.94 81 ILE A C 1
ATOM 684 O O . ILE A 1 81 ? -1.650 12.492 -7.881 1.00 40.94 81 ILE A O 1
ATOM 688 N N . GLY A 1 82 ? 0.194 12.011 -6.671 1.00 39.75 82 GLY A N 1
ATOM 689 C CA . GLY A 1 82 ? -0.210 10.691 -6.196 1.00 39.75 82 GLY A CA 1
ATOM 690 C C . GLY A 1 82 ? -1.015 10.886 -4.919 1.00 39.75 82 GLY A C 1
ATOM 691 O O . GLY A 1 82 ? -0.519 11.489 -3.968 1.00 39.75 82 GLY A O 1
ATOM 692 N N . TYR A 1 83 ? -2.269 10.449 -4.905 1.00 46.34 83 TYR A N 1
ATOM 693 C CA . TYR A 1 83 ? -3.157 10.754 -3.795 1.00 46.34 83 TYR A CA 1
ATOM 694 C C . TYR A 1 83 ? -3.435 9.523 -2.945 1.00 46.34 83 TYR A C 1
ATOM 696 O O . TYR A 1 83 ? -4.365 8.751 -3.174 1.00 46.34 83 TYR A O 1
ATOM 704 N N . LEU A 1 84 ? -2.610 9.408 -1.911 1.00 45.66 84 LEU A N 1
ATOM 705 C CA . LEU A 1 84 ? -2.983 8.822 -0.636 1.00 45.66 84 LEU A CA 1
ATOM 706 C C . LEU A 1 84 ? -3.463 9.943 0.277 1.00 45.66 84 LEU A C 1
ATOM 708 O O . LEU A 1 84 ? -2.931 11.052 0.266 1.00 45.66 84 LEU A O 1
ATOM 712 N N . GLY A 1 85 ? -4.480 9.641 1.064 1.00 40.94 85 GLY A N 1
ATOM 713 C CA . GLY A 1 85 ? -5.107 10.609 1.932 1.00 40.94 85 GLY A CA 1
ATOM 714 C C . GLY A 1 85 ? -4.301 11.085 3.080 1.00 40.94 85 GLY A C 1
ATOM 715 O O . GLY A 1 85 ? -3.515 10.338 3.643 1.00 40.94 85 GLY A O 1
ATOM 716 N N . THR A 1 86 ? -4.554 12.338 3.437 1.00 35.84 86 THR A N 1
ATOM 717 C CA . THR A 1 86 ? -3.672 13.210 4.203 1.00 35.84 86 THR A CA 1
ATOM 718 C C . THR A 1 86 ? -2.372 13.516 3.458 1.00 35.84 86 THR A C 1
ATOM 720 O O . THR A 1 86 ? -1.915 12.766 2.609 1.00 35.84 86 THR A O 1
ATOM 723 N N . LYS A 1 87 ? -1.786 14.672 3.759 1.00 39.56 87 LYS A N 1
ATOM 724 C CA . LYS A 1 87 ? -0.563 15.275 3.193 1.00 39.56 87 LYS A CA 1
ATOM 725 C C . LYS A 1 87 ? 0.716 14.409 3.342 1.00 39.56 87 LYS A C 1
ATOM 727 O O . LYS A 1 87 ? 1.814 14.943 3.386 1.00 39.56 87 LYS A O 1
ATOM 732 N N . ILE A 1 88 ? 0.571 13.095 3.510 1.00 40.66 88 ILE A N 1
ATOM 733 C CA . ILE A 1 88 ? 1.524 12.169 4.118 1.00 40.66 88 ILE A CA 1
ATOM 734 C C . ILE A 1 88 ? 2.491 11.570 3.092 1.00 40.66 88 ILE A C 1
ATOM 736 O O . ILE A 1 88 ? 3.500 11.014 3.495 1.00 40.66 88 ILE A O 1
ATOM 740 N N . LEU A 1 89 ? 2.259 11.633 1.778 1.00 48.84 89 LEU A N 1
ATOM 741 C CA . LEU A 1 89 ? 3.085 10.823 0.870 1.00 48.84 89 LEU A CA 1
ATOM 742 C C . LEU A 1 89 ? 3.424 11.509 -0.449 1.00 48.84 89 LEU A C 1
ATOM 744 O O . LEU A 1 89 ? 3.097 11.014 -1.522 1.00 48.84 89 LEU A O 1
ATOM 748 N N . SER A 1 90 ? 4.173 12.611 -0.370 1.00 53.84 90 SER A N 1
ATOM 749 C CA . SER A 1 90 ? 5.213 12.798 -1.384 1.00 53.84 90 SER A CA 1
ATOM 750 C C . SER A 1 90 ? 6.327 11.780 -1.090 1.00 53.84 90 SER A C 1
ATOM 752 O O . SER A 1 90 ? 6.611 11.503 0.079 1.00 53.84 90 SER A O 1
ATOM 754 N N . GLU A 1 91 ? 6.966 11.203 -2.114 1.00 55.53 91 GLU A N 1
ATOM 755 C CA . GLU A 1 91 ? 8.102 10.277 -1.925 1.00 55.53 91 GLU A CA 1
ATOM 756 C C . GLU A 1 91 ? 9.198 10.875 -1.018 1.00 55.53 91 GLU A C 1
ATOM 758 O O . GLU A 1 91 ? 9.900 10.147 -0.316 1.00 55.53 91 GLU A O 1
ATOM 763 N N . ASN A 1 92 ? 9.285 12.208 -0.972 1.00 57.25 92 ASN A N 1
ATOM 764 C CA . ASN A 1 92 ? 10.267 12.966 -0.204 1.00 57.25 92 ASN A CA 1
ATOM 765 C C . ASN A 1 92 ? 9.943 13.063 1.298 1.00 57.25 92 ASN A C 1
ATOM 767 O O . ASN A 1 92 ? 10.839 13.350 2.089 1.00 57.25 92 ASN A O 1
ATOM 771 N N . ASP A 1 93 ? 8.702 12.793 1.717 1.00 63.81 93 ASP A N 1
ATOM 772 C CA . ASP A 1 93 ? 8.253 12.997 3.102 1.00 63.81 93 ASP A CA 1
ATOM 773 C C . ASP A 1 93 ? 8.054 11.691 3.892 1.00 63.81 93 ASP A C 1
ATOM 775 O O . ASP A 1 93 ? 7.675 11.730 5.066 1.00 63.81 93 ASP A O 1
ATOM 779 N N . ILE A 1 94 ? 8.321 10.519 3.298 1.00 64.75 94 ILE A N 1
ATOM 780 C CA . ILE A 1 94 ? 8.053 9.202 3.914 1.00 64.75 94 ILE A CA 1
ATOM 781 C C . ILE A 1 94 ? 8.665 9.091 5.323 1.00 64.75 94 ILE A C 1
ATOM 783 O O . ILE A 1 94 ? 8.002 8.631 6.254 1.00 64.75 94 ILE A O 1
ATOM 787 N N . GLY A 1 95 ? 9.910 9.546 5.508 1.00 64.50 95 GLY A N 1
ATOM 788 C CA . GLY A 1 95 ? 10.612 9.459 6.794 1.00 64.50 95 GLY A CA 1
ATOM 789 C C . GLY A 1 95 ? 9.936 10.254 7.918 1.00 64.50 95 GLY A C 1
ATOM 790 O O . GLY A 1 95 ? 9.737 9.730 9.016 1.00 64.50 95 GLY A O 1
ATOM 791 N N . ASN A 1 96 ? 9.523 11.494 7.639 1.00 67.19 96 ASN A N 1
ATOM 792 C CA . ASN A 1 96 ? 8.828 12.346 8.611 1.00 67.19 96 ASN A CA 1
ATOM 793 C C . ASN A 1 96 ? 7.461 11.763 8.982 1.00 67.19 96 ASN A C 1
ATOM 795 O O . ASN A 1 96 ? 7.088 11.721 10.155 1.00 67.19 96 ASN A O 1
ATOM 799 N N . ASN A 1 97 ? 6.756 11.230 7.989 1.00 66.12 97 ASN A N 1
ATOM 800 C CA . ASN A 1 97 ? 5.443 10.634 8.175 1.00 66.12 97 ASN A CA 1
ATOM 801 C C . ASN A 1 97 ? 5.474 9.353 9.014 1.00 66.12 97 ASN A C 1
ATOM 803 O O . ASN A 1 97 ? 4.621 9.169 9.884 1.00 66.12 97 ASN A O 1
ATOM 807 N N . VAL A 1 98 ? 6.490 8.505 8.832 1.00 69.31 98 VAL A N 1
ATOM 808 C CA . VAL A 1 98 ? 6.700 7.336 9.700 1.00 69.31 98 VAL A CA 1
ATOM 809 C C . VAL A 1 98 ? 6.967 7.761 11.147 1.00 69.31 98 VAL A C 1
ATOM 811 O O . VAL A 1 98 ? 6.369 7.194 12.061 1.00 69.31 98 VAL A O 1
ATOM 814 N N . ASN A 1 99 ? 7.793 8.787 11.371 1.00 71.12 99 ASN A N 1
ATOM 815 C CA . ASN A 1 99 ? 8.108 9.268 12.721 1.00 71.12 99 ASN A CA 1
ATOM 816 C C . ASN A 1 99 ? 6.881 9.838 13.452 1.00 71.12 99 ASN A C 1
ATOM 818 O O . ASN A 1 99 ? 6.701 9.617 14.652 1.00 71.12 99 ASN A O 1
ATOM 822 N N . ASP A 1 100 ? 6.016 10.570 12.753 1.00 70.88 100 ASP A N 1
ATOM 823 C CA . ASP A 1 100 ? 4.796 11.108 13.359 1.00 70.88 100 ASP A CA 1
ATOM 824 C C . ASP A 1 100 ? 3.756 10.023 13.640 1.00 70.88 100 ASP A C 1
ATOM 826 O O . ASP A 1 100 ? 3.045 10.084 14.650 1.00 70.88 100 ASP A O 1
ATOM 830 N N . ILE A 1 101 ? 3.693 8.992 12.797 1.00 70.62 101 ILE A N 1
ATOM 831 C CA . ILE A 1 101 ? 2.880 7.811 13.073 1.00 70.62 101 ILE A CA 1
ATOM 832 C C . ILE A 1 101 ? 3.411 7.055 14.298 1.00 70.62 101 ILE A C 1
ATOM 834 O O . ILE A 1 101 ? 2.608 6.673 15.149 1.00 70.62 101 ILE A O 1
ATOM 838 N N . ASP A 1 102 ? 4.728 6.907 14.455 1.00 71.06 102 ASP A N 1
ATOM 839 C CA . ASP A 1 102 ? 5.319 6.259 15.635 1.00 71.06 102 ASP A CA 1
ATOM 840 C C . ASP A 1 102 ? 4.888 6.945 16.937 1.00 71.06 102 ASP A C 1
ATOM 842 O O . ASP A 1 102 ? 4.475 6.282 17.891 1.00 71.06 102 ASP A O 1
ATOM 846 N N . LYS A 1 103 ? 4.912 8.284 16.975 1.00 77.94 103 LYS A N 1
ATOM 847 C CA . LYS A 1 103 ? 4.447 9.051 18.144 1.00 77.94 103 LYS A CA 1
ATOM 848 C C . LYS A 1 103 ? 2.977 8.770 18.455 1.00 77.94 103 LYS A C 1
ATOM 850 O O . LYS A 1 103 ? 2.614 8.589 19.618 1.00 77.94 103 LYS A O 1
ATOM 855 N N . LYS A 1 104 ? 2.127 8.712 17.424 1.00 73.81 104 LYS A N 1
ATOM 856 C CA . LYS A 1 104 ? 0.695 8.406 17.575 1.00 73.81 104 LYS A CA 1
ATOM 857 C C . LYS A 1 104 ? 0.480 6.974 18.075 1.00 73.81 104 LYS A C 1
ATOM 859 O O . LYS A 1 104 ? -0.329 6.773 18.976 1.00 73.81 104 LYS A O 1
ATOM 864 N N . ILE A 1 105 ? 1.239 6.002 17.561 1.00 75.56 105 ILE A N 1
ATOM 865 C CA . ILE A 1 105 ? 1.206 4.605 18.021 1.00 75.56 105 ILE A CA 1
ATOM 866 C C . ILE A 1 105 ? 1.555 4.534 19.508 1.00 75.56 105 ILE A C 1
ATOM 868 O O . ILE A 1 105 ? 0.803 3.952 20.288 1.00 75.56 105 ILE A O 1
ATOM 872 N N . LEU A 1 106 ? 2.663 5.158 19.918 1.00 75.94 106 LEU A N 1
ATOM 873 C CA . LEU A 1 106 ? 3.112 5.154 21.313 1.00 75.94 106 LEU A CA 1
ATOM 874 C C . LEU A 1 106 ? 2.069 5.760 22.254 1.00 75.94 106 LEU A C 1
ATOM 876 O O . LEU A 1 106 ? 1.836 5.222 23.340 1.00 75.94 106 LEU A O 1
ATOM 880 N N . LYS A 1 107 ? 1.405 6.838 21.827 1.00 80.06 107 LYS A N 1
ATOM 881 C CA . LYS A 1 107 ? 0.317 7.454 22.587 1.00 80.06 107 LYS A CA 1
ATOM 882 C C . LYS A 1 107 ? -0.852 6.484 22.787 1.00 80.06 107 LYS A C 1
ATOM 884 O O . LYS A 1 107 ? -1.229 6.248 23.930 1.00 80.06 107 LYS A O 1
ATOM 889 N N . ILE A 1 108 ? -1.354 5.855 21.718 1.00 75.94 108 ILE A N 1
ATOM 890 C CA . ILE A 1 108 ? -2.455 4.877 21.817 1.00 75.94 108 ILE A CA 1
ATOM 891 C C . ILE A 1 108 ? -2.076 3.709 22.726 1.00 75.94 108 ILE A C 1
ATOM 893 O O . ILE A 1 108 ? -2.868 3.301 23.572 1.00 75.94 108 ILE A O 1
ATOM 897 N N . ILE A 1 109 ? -0.861 3.175 22.583 1.00 74.00 109 ILE A N 1
ATOM 898 C CA . ILE A 1 109 ? -0.378 2.083 23.434 1.00 74.00 109 ILE A CA 1
ATOM 899 C C . ILE A 1 109 ? -0.366 2.515 24.905 1.00 74.00 109 ILE A C 1
ATOM 901 O O . ILE A 1 109 ? -0.776 1.745 25.771 1.00 74.00 109 ILE A O 1
ATOM 905 N N . THR A 1 110 ? 0.081 3.737 25.195 1.00 78.31 110 THR A N 1
ATOM 906 C CA . THR A 1 110 ? 0.109 4.279 26.561 1.00 78.31 110 THR A CA 1
ATOM 907 C C . THR A 1 110 ? -1.301 4.434 27.127 1.00 78.31 110 THR A C 1
ATOM 909 O O . THR A 1 110 ? -1.555 4.011 28.255 1.00 78.31 110 THR A O 1
ATOM 912 N N . ASP A 1 111 ? -2.231 4.967 26.335 1.00 76.00 111 ASP A N 1
ATOM 913 C CA . ASP A 1 111 ? -3.627 5.145 26.735 1.00 76.00 111 ASP A CA 1
ATOM 914 C C . ASP A 1 111 ? -4.309 3.796 27.007 1.00 76.00 111 ASP A C 1
ATOM 916 O O . ASP A 1 111 ? -4.972 3.640 28.036 1.00 76.00 111 ASP A O 1
ATOM 920 N N . LEU A 1 112 ? -4.079 2.797 26.146 1.00 72.12 112 LEU A N 1
ATOM 921 C CA . LEU A 1 112 ? -4.591 1.431 26.303 1.00 72.12 112 LEU A CA 1
ATOM 922 C C . LEU A 1 112 ? -4.004 0.708 27.523 1.00 72.12 112 LEU A C 1
ATOM 924 O O . LEU A 1 112 ? -4.729 -0.017 28.201 1.00 72.12 112 LEU A O 1
ATOM 928 N N . LYS A 1 113 ? -2.711 0.904 27.810 1.00 71.06 113 LYS A N 1
ATOM 929 C CA . LYS A 1 113 ? -2.029 0.307 28.972 1.00 71.06 113 LYS A CA 1
ATOM 930 C C . LYS A 1 113 ? -2.334 1.021 30.283 1.00 71.06 113 LYS A C 1
ATOM 932 O O . LYS A 1 113 ? -2.093 0.461 31.353 1.00 71.06 113 LYS A O 1
ATOM 937 N N . SER A 1 114 ? -2.826 2.258 30.236 1.00 68.88 114 SER A N 1
ATOM 938 C CA . SER A 1 114 ? -3.227 2.958 31.448 1.00 68.88 114 SER A CA 1
ATOM 939 C C . SER A 1 114 ? -4.392 2.188 32.085 1.00 68.88 114 SER A C 1
ATOM 941 O O . SER A 1 114 ? -5.436 2.006 31.469 1.00 68.88 114 SER A O 1
ATOM 943 N N . ASN A 1 115 ? -4.228 1.711 33.326 1.00 54.97 115 ASN A N 1
ATOM 944 C CA . ASN A 1 115 ? -5.218 0.919 34.086 1.00 54.97 115 ASN A CA 1
ATOM 945 C C . ASN A 1 115 ? -6.536 1.676 34.404 1.00 54.97 115 ASN A C 1
ATOM 947 O O . ASN A 1 115 ? -7.269 1.328 35.330 1.00 54.97 115 ASN A O 1
ATOM 951 N N . LYS A 1 116 ? -6.851 2.740 33.663 1.00 65.00 116 LYS A N 1
ATOM 952 C CA . LYS A 1 116 ? -8.076 3.522 33.785 1.00 65.00 116 LYS A CA 1
ATOM 953 C C . LYS A 1 116 ? -9.202 2.819 33.026 1.00 65.00 116 LYS A C 1
ATOM 955 O O . LYS A 1 116 ? -9.058 2.461 31.862 1.00 65.00 116 LYS A O 1
ATOM 960 N N . LEU A 1 117 ? -10.357 2.668 33.673 1.00 59.44 117 LEU A N 1
ATOM 961 C CA . LEU A 1 117 ? -11.591 2.243 33.009 1.00 59.44 117 LEU A CA 1
ATOM 962 C C . LEU A 1 117 ? -11.902 3.194 31.840 1.00 59.44 117 LEU A C 1
ATOM 964 O O . LEU A 1 117 ? -12.166 4.382 32.034 1.00 59.44 117 LEU A O 1
ATOM 968 N N . LEU A 1 118 ? -11.859 2.667 30.615 1.00 67.00 118 LEU A N 1
ATOM 969 C CA . LEU A 1 118 ? -12.225 3.406 29.411 1.00 67.00 118 LEU A CA 1
ATOM 970 C C . LEU A 1 118 ? -13.752 3.440 29.276 1.00 67.00 118 LEU A C 1
ATOM 972 O O . LEU A 1 118 ? -14.395 2.392 29.161 1.00 67.00 118 LEU A O 1
ATOM 976 N N . THR A 1 119 ? -14.330 4.643 29.256 1.00 71.75 119 THR A N 1
ATOM 977 C CA . THR A 1 119 ? -15.740 4.857 28.896 1.00 71.75 119 THR A CA 1
ATOM 978 C C . THR A 1 119 ? -15.989 4.417 27.452 1.00 71.75 119 THR A C 1
ATOM 980 O O . THR A 1 119 ? -15.064 4.409 26.638 1.00 71.75 119 THR A O 1
ATOM 983 N N . ASN A 1 120 ? -17.235 4.091 27.095 1.00 71.56 120 ASN A N 1
ATOM 984 C CA . ASN A 1 120 ? -17.575 3.714 25.713 1.00 71.56 120 ASN A CA 1
ATOM 985 C C . ASN A 1 120 ? -17.180 4.810 24.707 1.00 71.56 120 ASN A C 1
ATOM 987 O O . ASN A 1 120 ? -16.523 4.514 23.718 1.00 71.56 120 ASN A O 1
ATOM 991 N N . SER A 1 121 ? -17.420 6.082 25.040 1.00 72.81 121 SER A N 1
ATOM 992 C CA . SER A 1 121 ? -16.993 7.226 24.220 1.00 72.81 121 SER A CA 1
ATOM 993 C C . SER A 1 121 ? -15.479 7.290 23.981 1.00 72.81 121 SER A C 1
ATOM 995 O O . SER A 1 121 ? -15.036 7.632 22.887 1.00 72.81 121 SER A O 1
ATOM 997 N N . LYS A 1 122 ? -14.660 6.930 24.979 1.00 74.25 122 LYS A N 1
ATOM 998 C CA . LYS A 1 122 ? -13.200 6.858 24.820 1.00 74.25 122 LYS A CA 1
ATOM 999 C C . LYS A 1 122 ? -12.776 5.665 23.969 1.00 74.25 122 LYS A C 1
ATOM 1001 O O . LYS A 1 122 ? -11.815 5.786 23.220 1.00 74.25 122 LYS A O 1
ATOM 1006 N N . LYS A 1 123 ? -13.485 4.535 24.050 1.00 72.31 123 LYS A N 1
ATOM 1007 C CA . LYS A 1 123 ? -13.226 3.374 23.186 1.00 72.31 123 LYS A CA 1
ATOM 1008 C C . LYS A 1 123 ? -13.485 3.708 21.719 1.00 72.31 123 LYS A C 1
ATOM 1010 O O . LYS A 1 123 ? -12.638 3.399 20.890 1.00 72.31 123 LYS A O 1
ATOM 1015 N N . ASP A 1 124 ? -14.582 4.398 21.415 1.00 70.88 124 ASP A N 1
ATOM 1016 C CA . ASP A 1 124 ? -14.902 4.813 20.043 1.00 70.88 124 ASP A CA 1
ATOM 1017 C C . ASP A 1 124 ? -13.856 5.791 19.485 1.00 70.88 124 ASP A C 1
ATOM 1019 O O . ASP A 1 124 ? -13.426 5.660 18.338 1.00 70.88 124 ASP A O 1
ATOM 1023 N N . LEU A 1 125 ? -13.376 6.725 20.317 1.00 75.69 125 LEU A N 1
ATOM 1024 C CA . LEU A 1 125 ? -12.269 7.621 19.966 1.00 75.69 125 LEU A CA 1
ATOM 1025 C C . LEU A 1 125 ? -10.974 6.852 19.679 1.00 75.69 125 LEU A C 1
ATOM 1027 O O . LEU A 1 125 ? -10.349 7.091 18.649 1.00 75.69 125 LEU A O 1
ATOM 1031 N N . ILE A 1 126 ? -10.602 5.897 20.535 1.00 75.06 126 ILE A N 1
ATOM 1032 C CA . ILE A 1 126 ? -9.408 5.065 20.336 1.00 75.06 126 ILE A CA 1
ATOM 1033 C C . ILE A 1 126 ? -9.535 4.227 19.059 1.00 75.06 126 ILE A C 1
ATOM 1035 O O . ILE A 1 126 ? -8.590 4.162 18.281 1.00 75.06 126 ILE A O 1
ATOM 1039 N N . ILE A 1 127 ? -10.699 3.627 18.789 1.00 73.38 127 ILE A N 1
ATOM 1040 C CA . ILE A 1 127 ? -10.938 2.873 17.548 1.00 73.38 127 ILE A CA 1
ATOM 1041 C C . ILE A 1 127 ? -10.781 3.786 16.327 1.00 73.38 127 ILE A C 1
ATOM 1043 O O . ILE A 1 127 ? -10.150 3.393 15.345 1.00 73.38 127 ILE A O 1
ATOM 1047 N N . LYS A 1 128 ? -11.304 5.014 16.384 1.00 74.69 128 LYS A N 1
ATOM 1048 C CA . LYS A 1 128 ? -11.136 6.004 15.314 1.00 74.69 128 LYS A CA 1
ATOM 1049 C C . LYS A 1 128 ? -9.664 6.376 15.109 1.00 74.69 128 LYS A C 1
ATOM 1051 O O . LYS A 1 128 ? -9.205 6.426 13.970 1.00 74.69 128 LYS A O 1
ATOM 1056 N N . GLU A 1 129 ? -8.908 6.595 16.183 1.00 75.56 129 GLU A N 1
ATOM 1057 C CA . GLU A 1 129 ? -7.469 6.869 16.094 1.00 75.56 129 GLU A CA 1
ATOM 1058 C C . GLU A 1 129 ? -6.682 5.667 15.547 1.00 75.56 129 GLU A C 1
ATOM 1060 O O . GLU A 1 129 ? -5.818 5.849 14.691 1.00 75.56 129 GLU A O 1
ATOM 1065 N N . ILE A 1 130 ? -7.023 4.440 15.956 1.00 75.56 130 ILE A N 1
ATOM 1066 C CA . ILE A 1 130 ? -6.443 3.201 15.417 1.00 75.56 130 ILE A CA 1
ATOM 1067 C C . ILE A 1 130 ? -6.682 3.108 13.911 1.00 75.56 130 ILE A C 1
ATOM 1069 O O . ILE A 1 130 ? -5.731 2.866 13.167 1.00 75.56 130 ILE A O 1
ATOM 1073 N N . LYS A 1 131 ? -7.921 3.336 13.453 1.00 73.56 131 LYS A N 1
ATOM 1074 C CA . LYS A 1 131 ? -8.259 3.344 12.021 1.00 73.56 131 LYS A CA 1
ATOM 1075 C C . LYS A 1 131 ? -7.423 4.376 11.260 1.00 73.56 131 LYS A C 1
ATOM 1077 O O . LYS A 1 131 ? -6.877 4.046 10.213 1.00 73.56 131 LYS A O 1
ATOM 1082 N N . ASN A 1 132 ? -7.246 5.577 11.811 1.00 73.31 132 ASN A N 1
ATOM 1083 C CA . ASN A 1 132 ? -6.439 6.635 11.193 1.00 73.31 132 ASN A CA 1
ATOM 1084 C C . ASN A 1 132 ? -4.940 6.292 11.122 1.00 73.31 132 ASN A C 1
ATOM 1086 O O . ASN A 1 132 ? -4.291 6.560 10.113 1.00 73.31 132 ASN A O 1
ATOM 1090 N N . ILE A 1 133 ? -4.370 5.713 12.183 1.00 73.50 133 ILE A N 1
ATOM 1091 C CA . ILE A 1 133 ? -2.966 5.274 12.188 1.00 73.50 133 ILE A CA 1
ATOM 1092 C C . ILE A 1 133 ? -2.754 4.160 11.173 1.00 73.50 133 ILE A C 1
ATOM 1094 O O . ILE A 1 133 ? -1.823 4.213 10.370 1.00 73.50 133 ILE A O 1
ATOM 1098 N N . PHE A 1 134 ? -3.626 3.156 11.212 1.00 73.88 134 PHE A N 1
ATOM 1099 C CA . PHE A 1 134 ? -3.569 2.033 10.296 1.00 73.88 134 PHE A CA 1
ATOM 1100 C C . PHE A 1 134 ? -3.667 2.499 8.842 1.00 73.88 134 PHE A C 1
ATOM 1102 O O . PHE A 1 134 ? -2.882 2.057 8.006 1.00 73.88 134 PHE A O 1
ATOM 1109 N N . PHE A 1 135 ? -4.562 3.448 8.564 1.00 72.25 135 PHE A N 1
ATOM 1110 C CA . PHE A 1 135 ? -4.682 4.077 7.259 1.00 72.25 135 PHE A CA 1
ATOM 1111 C C . PHE A 1 135 ? -3.335 4.643 6.776 1.00 72.25 135 PHE A C 1
ATOM 1113 O O . PHE A 1 135 ? -2.840 4.229 5.727 1.00 72.25 135 PHE A O 1
ATOM 1120 N N . GLY A 1 136 ? -2.680 5.495 7.575 1.00 72.62 136 GLY A N 1
ATOM 1121 C CA . GLY A 1 136 ? -1.381 6.077 7.215 1.00 72.62 136 GLY A CA 1
ATOM 1122 C C . GLY A 1 136 ? -0.289 5.028 6.972 1.00 72.62 136 GLY A C 1
ATOM 1123 O O . GLY A 1 136 ? 0.435 5.102 5.980 1.00 72.62 136 GLY A O 1
ATOM 1124 N N . LEU A 1 137 ? -0.203 4.008 7.832 1.00 74.75 137 LEU A N 1
ATOM 1125 C CA . LEU A 1 137 ? 0.773 2.921 7.676 1.00 74.75 137 LEU A CA 1
ATOM 1126 C C . LEU A 1 137 ? 0.529 2.094 6.414 1.00 74.75 137 LEU A C 1
ATOM 1128 O O . LEU A 1 137 ? 1.482 1.738 5.723 1.00 74.75 137 LEU A O 1
ATOM 1132 N N . SER A 1 138 ? -0.735 1.790 6.115 1.00 74.31 138 SER A N 1
ATOM 1133 C CA . SER A 1 138 ? -1.105 1.013 4.932 1.00 74.31 138 SER A CA 1
ATOM 1134 C C . SER A 1 138 ? -0.769 1.759 3.638 1.00 74.31 138 SER A C 1
ATOM 1136 O O . SER A 1 138 ? -0.232 1.153 2.715 1.00 74.31 138 SER A O 1
ATOM 1138 N N . GLY A 1 139 ? -0.965 3.083 3.609 1.00 74.06 139 GLY A N 1
ATOM 1139 C CA . GLY A 1 139 ? -0.549 3.929 2.491 1.00 74.06 139 GLY A CA 1
ATOM 1140 C C . GLY A 1 139 ? 0.969 3.969 2.306 1.00 74.06 139 GLY A C 1
ATOM 1141 O O . GLY A 1 139 ? 1.454 3.798 1.190 1.00 74.06 139 GLY A O 1
ATOM 1142 N N . ILE A 1 140 ? 1.734 4.127 3.395 1.00 75.75 140 ILE A N 1
ATOM 1143 C CA . ILE A 1 140 ? 3.206 4.095 3.336 1.00 75.75 140 ILE A CA 1
ATOM 1144 C C . ILE A 1 140 ? 3.689 2.739 2.817 1.00 75.75 140 ILE A C 1
ATOM 1146 O O . ILE A 1 140 ? 4.542 2.681 1.935 1.00 75.75 140 ILE A O 1
ATOM 1150 N N . SER A 1 141 ? 3.130 1.648 3.343 1.00 77.25 141 SER A N 1
ATOM 1151 C CA . SER A 1 141 ? 3.463 0.288 2.918 1.00 77.25 141 SER A CA 1
ATOM 1152 C C . SER A 1 141 ? 3.165 0.079 1.428 1.00 77.25 141 SER A C 1
ATOM 1154 O O . SER A 1 141 ? 4.046 -0.371 0.697 1.00 77.25 141 SER A O 1
ATOM 1156 N N . PHE A 1 142 ? 1.989 0.501 0.951 1.00 78.31 142 PHE A N 1
ATOM 1157 C CA . PHE A 1 142 ? 1.633 0.466 -0.469 1.00 78.31 142 PHE A CA 1
ATOM 1158 C C . PHE A 1 142 ? 2.630 1.246 -1.344 1.00 78.31 142 PHE A C 1
ATOM 1160 O O . PHE A 1 142 ? 3.092 0.724 -2.361 1.00 78.31 142 PHE A O 1
ATOM 1167 N N . LEU A 1 143 ? 2.997 2.471 -0.947 1.00 76.69 143 LEU A N 1
ATOM 1168 C CA . LEU A 1 143 ? 3.936 3.303 -1.705 1.00 76.69 143 LEU A CA 1
ATOM 1169 C C . LEU A 1 143 ? 5.311 2.638 -1.819 1.00 76.69 143 LEU A C 1
ATOM 1171 O O . LEU A 1 143 ? 5.881 2.581 -2.905 1.00 76.69 143 LEU A O 1
ATOM 1175 N N . LEU A 1 144 ? 5.835 2.107 -0.715 1.00 78.94 144 LEU A N 1
ATOM 1176 C CA . LEU A 1 144 ? 7.141 1.447 -0.698 1.00 78.94 144 LEU A CA 1
ATOM 1177 C C . LEU A 1 144 ? 7.164 0.191 -1.570 1.00 78.94 144 LEU A C 1
ATOM 1179 O O . LEU A 1 144 ? 8.120 -0.012 -2.318 1.00 78.94 144 LEU A O 1
ATOM 1183 N N . VAL A 1 145 ? 6.110 -0.630 -1.504 1.00 79.62 145 VAL A N 1
ATOM 1184 C CA . VAL A 1 145 ? 5.967 -1.817 -2.360 1.00 79.62 145 VAL A CA 1
ATOM 1185 C C . VAL A 1 145 ? 5.886 -1.403 -3.829 1.00 79.62 145 VAL A C 1
ATOM 1187 O O . VAL A 1 145 ? 6.605 -1.954 -4.657 1.00 79.62 145 VAL A O 1
ATOM 1190 N N . SER A 1 146 ? 5.112 -0.364 -4.144 1.00 80.06 146 SER A N 1
ATOM 1191 C CA . SER A 1 146 ? 4.986 0.154 -5.511 1.00 80.06 146 SER A CA 1
ATOM 1192 C C . SER A 1 146 ? 6.311 0.704 -6.051 1.00 80.06 146 SER A C 1
ATOM 1194 O O . SER A 1 146 ? 6.678 0.440 -7.194 1.00 80.06 146 SER A O 1
ATOM 1196 N N . LEU A 1 147 ? 7.072 1.440 -5.234 1.00 81.31 147 LEU A N 1
ATOM 1197 C CA . LEU A 1 147 ? 8.406 1.938 -5.593 1.00 81.31 147 LEU A CA 1
ATOM 1198 C C . LEU A 1 147 ? 9.397 0.801 -5.831 1.00 81.31 147 LEU A C 1
ATOM 1200 O O . LEU A 1 147 ? 10.226 0.872 -6.743 1.00 81.31 147 LEU A O 1
ATOM 1204 N N . ARG A 1 148 ? 9.304 -0.255 -5.024 1.00 83.88 148 ARG A N 1
ATOM 1205 C CA . ARG A 1 148 ? 10.120 -1.453 -5.176 1.00 83.88 148 ARG A CA 1
ATOM 1206 C C . ARG A 1 148 ? 9.805 -2.165 -6.490 1.00 83.88 148 ARG A C 1
ATOM 1208 O O . ARG A 1 148 ? 10.728 -2.472 -7.237 1.00 83.88 148 ARG A O 1
ATOM 1215 N N . GLU A 1 149 ? 8.529 -2.382 -6.799 1.00 84.44 149 GLU A N 1
ATOM 1216 C CA . GLU A 1 149 ? 8.089 -2.997 -8.060 1.00 84.44 149 GLU A CA 1
ATOM 1217 C C . GLU A 1 149 ? 8.514 -2.171 -9.279 1.00 84.44 149 GLU A C 1
ATOM 1219 O O . GLU A 1 149 ? 9.072 -2.723 -10.227 1.00 84.44 149 GLU A O 1
ATOM 1224 N N . LYS A 1 150 ? 8.346 -0.842 -9.226 1.00 83.88 150 LYS A N 1
ATOM 1225 C CA . LYS A 1 150 ? 8.839 0.080 -10.265 1.00 83.88 150 LYS A CA 1
ATOM 1226 C C . LYS A 1 150 ? 10.358 -0.042 -10.437 1.00 83.88 150 LYS A C 1
ATOM 1228 O O . LYS A 1 150 ? 10.846 -0.113 -11.559 1.00 83.88 150 LYS A O 1
ATOM 1233 N N . SER A 1 151 ? 11.110 -0.139 -9.339 1.00 85.31 151 SER A N 1
ATOM 1234 C CA . SER A 1 151 ? 12.570 -0.312 -9.384 1.00 85.31 151 SER A CA 1
ATOM 1235 C C . SER A 1 151 ? 12.990 -1.649 -10.011 1.00 85.31 151 SER A C 1
ATOM 1237 O O . SER A 1 151 ? 13.985 -1.690 -10.731 1.00 85.31 151 SER A O 1
ATOM 1239 N N . ILE A 1 152 ? 12.234 -2.728 -9.782 1.00 87.81 152 ILE A N 1
ATOM 1240 C CA . ILE A 1 152 ? 12.461 -4.034 -10.423 1.00 87.81 152 ILE A CA 1
ATOM 1241 C C . ILE A 1 152 ? 12.178 -3.945 -11.927 1.00 87.81 152 ILE A C 1
ATOM 1243 O O . ILE A 1 152 ? 13.038 -4.316 -12.720 1.00 87.81 152 ILE A O 1
ATOM 1247 N N . SER A 1 153 ? 11.036 -3.367 -12.317 1.00 86.81 153 SER A N 1
ATOM 1248 C CA . SER A 1 153 ? 10.688 -3.153 -13.732 1.00 86.81 153 SER A CA 1
ATOM 1249 C C . SER A 1 153 ? 11.771 -2.359 -14.467 1.00 86.81 153 SER A C 1
ATOM 1251 O O . SER A 1 153 ? 12.179 -2.728 -15.565 1.00 86.81 153 SER A O 1
ATOM 1253 N N . ASN A 1 154 ? 12.313 -1.315 -13.831 1.00 86.38 154 ASN A N 1
ATOM 1254 C CA . ASN A 1 154 ? 13.405 -0.527 -14.401 1.00 86.38 154 ASN A CA 1
ATOM 1255 C C . ASN A 1 154 ? 14.670 -1.370 -14.646 1.00 86.38 154 ASN A C 1
ATOM 1257 O O . ASN A 1 154 ? 15.357 -1.168 -15.645 1.00 86.38 154 ASN A O 1
ATOM 1261 N N . ILE A 1 155 ? 15.003 -2.319 -13.763 1.00 89.38 155 ILE A N 1
ATOM 1262 C CA . ILE A 1 155 ? 16.143 -3.230 -13.972 1.00 89.38 155 ILE A CA 1
ATOM 1263 C C . ILE A 1 155 ? 15.904 -4.124 -15.190 1.00 89.38 155 ILE A C 1
ATOM 1265 O O . ILE A 1 155 ? 16.835 -4.334 -15.978 1.00 89.38 155 ILE A O 1
ATOM 1269 N N . ASP A 1 156 ? 14.684 -4.631 -15.356 1.00 88.94 156 ASP A N 1
ATOM 1270 C CA . ASP A 1 156 ? 14.316 -5.476 -16.492 1.00 88.94 156 ASP A CA 1
ATOM 1271 C C . ASP A 1 156 ? 14.416 -4.697 -17.810 1.00 88.94 156 ASP A C 1
ATOM 1273 O O . ASP A 1 156 ? 15.034 -5.175 -18.762 1.00 88.94 156 ASP A O 1
ATOM 1277 N N . GLU A 1 157 ? 13.914 -3.460 -17.846 1.00 89.12 157 GLU A N 1
ATOM 1278 C CA . GLU A 1 157 ? 14.030 -2.558 -19.000 1.00 89.12 157 GLU A CA 1
ATOM 1279 C C . GLU A 1 157 ? 15.494 -2.236 -19.334 1.00 89.12 157 GLU A C 1
ATOM 1281 O O . GLU A 1 157 ? 15.938 -2.407 -20.473 1.00 89.12 157 GLU A O 1
ATOM 1286 N N . LEU A 1 158 ? 16.300 -1.860 -18.334 1.00 89.06 158 LEU A N 1
ATOM 1287 C CA . LEU A 1 158 ? 17.733 -1.610 -18.519 1.00 89.06 158 LEU A CA 1
ATOM 1288 C C . LEU A 1 158 ? 18.480 -2.869 -18.994 1.00 89.06 158 LEU A C 1
ATOM 1290 O O . LEU A 1 158 ? 19.548 -2.775 -19.605 1.00 89.06 158 LEU A O 1
ATOM 1294 N N . SER A 1 159 ? 17.964 -4.068 -18.705 1.00 86.81 159 SER A N 1
ATOM 1295 C CA . SER A 1 159 ? 18.550 -5.348 -19.137 1.00 86.81 159 SER A CA 1
ATOM 1296 C C . SER A 1 159 ? 18.361 -5.640 -20.620 1.00 86.81 159 SER A C 1
ATOM 1298 O O . SER A 1 159 ? 19.083 -6.471 -21.173 1.00 86.81 159 SER A O 1
ATOM 1300 N N . GLN A 1 160 ? 17.470 -4.902 -21.277 1.00 90.25 160 GLN A N 1
ATOM 1301 C CA . GLN A 1 160 ? 17.205 -5.020 -22.707 1.00 90.25 160 GLN A CA 1
ATOM 1302 C C . GLN A 1 160 ? 18.093 -4.100 -23.562 1.00 90.25 160 GLN A C 1
ATOM 1304 O O . GLN A 1 160 ? 18.200 -4.319 -24.768 1.00 90.25 160 GLN A O 1
ATOM 1309 N N . ILE A 1 161 ? 18.773 -3.112 -22.965 1.00 88.19 161 ILE A N 1
ATOM 1310 C CA . ILE A 1 161 ? 19.679 -2.199 -23.680 1.00 88.19 161 ILE A CA 1
ATOM 1311 C C . ILE A 1 161 ? 20.924 -2.964 -24.153 1.00 88.19 161 ILE A C 1
ATOM 1313 O O . ILE A 1 161 ? 21.691 -3.473 -23.335 1.00 88.19 161 ILE A O 1
ATOM 1317 N N . LYS A 1 162 ? 21.119 -3.032 -25.477 1.00 84.31 162 LYS A N 1
ATOM 1318 C CA . LYS A 1 162 ? 22.259 -3.673 -26.157 1.00 84.31 162 LYS A CA 1
ATOM 1319 C C . LYS A 1 162 ? 22.649 -2.904 -27.427 1.00 84.31 162 LYS A C 1
ATOM 1321 O O . LYS A 1 162 ? 21.829 -2.182 -27.992 1.00 84.31 162 LYS A O 1
ATOM 1326 N N . GLY A 1 163 ? 23.873 -3.099 -27.911 1.00 79.69 163 GLY A N 1
ATOM 1327 C CA . GLY A 1 163 ? 24.358 -2.657 -29.225 1.00 79.69 163 GLY A CA 1
ATOM 1328 C C . GLY A 1 163 ? 25.256 -1.415 -29.222 1.00 79.69 163 GLY A C 1
ATOM 1329 O O . GLY A 1 163 ? 25.842 -1.098 -30.255 1.00 79.69 163 GLY A O 1
ATOM 1330 N N . LYS A 1 164 ? 25.403 -0.717 -28.089 1.00 89.00 164 LYS A N 1
ATOM 1331 C CA . LYS A 1 164 ? 26.356 0.395 -27.918 1.00 89.00 164 LYS A CA 1
ATOM 1332 C C . LYS A 1 164 ? 27.020 0.296 -26.549 1.00 89.00 164 LYS A C 1
ATOM 1334 O O . LYS A 1 164 ? 26.344 0.471 -25.539 1.00 89.00 164 LYS A O 1
ATOM 1339 N N . ILE A 1 165 ? 28.337 0.083 -26.535 1.00 86.56 165 ILE A N 1
ATOM 1340 C CA . ILE A 1 165 ? 29.145 -0.159 -25.323 1.00 86.56 165 ILE A CA 1
ATOM 1341 C C . ILE A 1 165 ? 28.940 0.935 -24.261 1.00 86.56 165 ILE A C 1
ATOM 1343 O O . ILE A 1 165 ? 28.775 0.623 -23.082 1.00 86.56 165 ILE A O 1
ATOM 1347 N N . ASP A 1 166 ? 28.872 2.205 -24.668 1.00 86.44 166 ASP A N 1
ATOM 1348 C CA . ASP A 1 166 ? 28.662 3.323 -23.736 1.00 86.44 166 ASP A CA 1
ATOM 1349 C C . ASP A 1 166 ? 27.284 3.269 -23.059 1.00 86.44 166 ASP A C 1
ATOM 1351 O O . ASP A 1 166 ? 27.167 3.481 -21.852 1.00 86.44 166 ASP A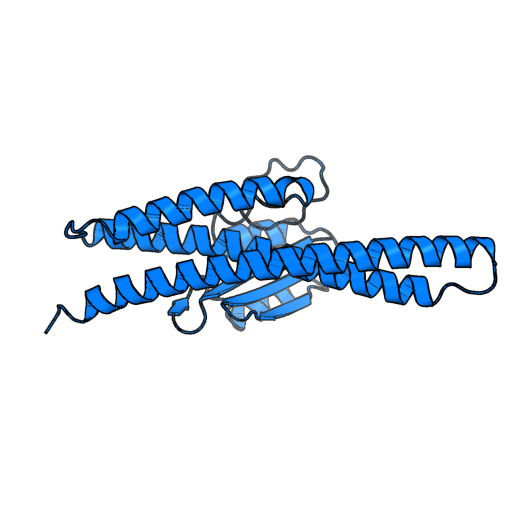 O 1
ATOM 1355 N N . LEU A 1 167 ? 26.235 2.929 -23.818 1.00 87.69 167 LEU A N 1
ATOM 1356 C CA . LEU A 1 167 ? 24.874 2.794 -23.289 1.00 87.69 167 LEU A CA 1
ATOM 1357 C C . LEU A 1 167 ? 24.733 1.546 -22.415 1.00 87.69 167 LEU A C 1
ATOM 1359 O O . LEU A 1 167 ? 24.058 1.589 -21.392 1.00 87.69 167 LEU A O 1
ATOM 1363 N N . GLU A 1 168 ? 25.399 0.450 -22.777 1.00 88.62 168 GLU A N 1
ATOM 1364 C CA . GLU A 1 168 ? 25.452 -0.770 -21.965 1.00 88.62 168 GLU A CA 1
ATOM 1365 C C . GLU A 1 168 ? 26.165 -0.529 -20.627 1.00 88.62 168 GLU A C 1
ATOM 1367 O O . GLU A 1 168 ? 25.706 -0.991 -19.578 1.00 88.62 168 GLU A O 1
ATOM 1372 N N . SER A 1 169 ? 27.250 0.248 -20.643 1.00 87.81 169 SER A N 1
ATOM 1373 C CA . SER A 1 169 ? 27.995 0.625 -19.438 1.00 87.81 169 SER A CA 1
ATOM 1374 C C . SER A 1 169 ? 27.151 1.511 -18.515 1.00 87.81 169 SER A C 1
ATOM 1376 O O . SER A 1 169 ? 27.050 1.237 -17.317 1.00 87.81 169 SER A O 1
ATOM 1378 N N . GLN A 1 170 ? 26.465 2.519 -19.067 1.00 90.38 170 GLN A N 1
ATOM 1379 C CA . GLN A 1 170 ? 25.530 3.361 -18.307 1.00 90.38 170 GLN A CA 1
ATOM 1380 C C . GLN A 1 170 ? 24.351 2.555 -17.747 1.00 90.38 170 GLN A C 1
ATOM 1382 O O . GLN A 1 170 ? 24.010 2.693 -16.571 1.00 90.38 170 GLN A O 1
ATOM 1387 N N . ALA A 1 171 ? 23.759 1.671 -18.553 1.00 88.06 171 ALA A N 1
ATOM 1388 C CA . ALA A 1 171 ? 22.676 0.800 -18.114 1.00 88.06 171 ALA A CA 1
ATOM 1389 C C . ALA A 1 171 ? 23.122 -0.125 -16.974 1.00 88.06 171 ALA A C 1
ATOM 1391 O O . ALA A 1 171 ? 22.361 -0.364 -16.040 1.00 88.06 171 ALA A O 1
ATOM 1392 N N . THR A 1 172 ? 24.362 -0.620 -17.014 1.00 90.25 172 THR A N 1
ATOM 1393 C CA . THR A 1 172 ? 24.934 -1.458 -15.950 1.00 90.25 172 THR A CA 1
ATOM 1394 C C . THR A 1 172 ? 25.077 -0.686 -14.641 1.00 90.25 172 THR A C 1
ATOM 1396 O O . THR A 1 172 ? 24.640 -1.178 -13.601 1.00 90.25 172 THR A O 1
ATOM 1399 N N . LEU A 1 173 ? 25.594 0.546 -14.684 1.00 90.38 173 LEU A N 1
ATOM 1400 C CA . LEU A 1 173 ? 25.692 1.398 -13.496 1.00 90.38 173 LEU A CA 1
ATOM 1401 C C . LEU A 1 173 ? 24.309 1.659 -12.873 1.00 90.38 173 LEU A C 1
ATOM 1403 O O . LEU A 1 173 ? 24.118 1.457 -11.674 1.00 90.38 173 LEU A O 1
ATOM 1407 N N . LEU A 1 174 ? 23.325 2.037 -13.697 1.00 88.12 174 LEU A N 1
ATOM 1408 C CA . LEU A 1 174 ? 21.957 2.312 -13.243 1.00 88.12 174 LEU A CA 1
ATOM 1409 C C . LEU A 1 174 ? 21.261 1.070 -12.661 1.00 88.12 174 LEU A C 1
ATOM 1411 O O . LEU A 1 174 ? 20.496 1.194 -11.700 1.00 88.12 174 LEU A O 1
ATOM 1415 N N . LYS A 1 175 ? 21.544 -0.133 -13.184 1.00 89.12 175 LYS A N 1
ATOM 1416 C CA . LYS A 1 175 ? 21.060 -1.395 -12.598 1.00 89.12 175 LYS A CA 1
ATOM 1417 C C . LYS A 1 175 ? 21.608 -1.610 -11.197 1.00 89.12 175 LYS A C 1
ATOM 1419 O O . LYS A 1 175 ? 20.832 -1.926 -10.303 1.00 89.12 175 LYS A O 1
ATOM 1424 N N . GLU A 1 176 ? 22.912 -1.438 -10.989 1.00 88.25 176 GLU A N 1
ATOM 1425 C CA . GLU A 1 176 ? 23.521 -1.633 -9.666 1.00 88.25 176 GLU A CA 1
ATOM 1426 C C . GLU A 1 176 ? 22.993 -0.616 -8.643 1.00 88.25 176 GLU A C 1
ATOM 1428 O O . GLU A 1 176 ? 22.657 -0.978 -7.510 1.00 88.25 176 GLU A O 1
ATOM 1433 N N . THR A 1 177 ? 22.792 0.641 -9.057 1.00 86.69 177 THR A N 1
ATOM 1434 C CA . THR A 1 177 ? 22.112 1.645 -8.224 1.00 86.69 177 THR A CA 1
ATOM 1435 C C . THR A 1 177 ? 20.676 1.226 -7.886 1.00 86.69 177 THR A C 1
ATOM 1437 O O . THR A 1 177 ? 20.263 1.307 -6.729 1.00 86.69 177 THR A O 1
ATOM 1440 N N . SER A 1 178 ? 19.921 0.719 -8.864 1.00 86.12 178 SER A N 1
ATOM 1441 C CA . SER A 1 178 ? 18.537 0.265 -8.660 1.00 86.12 178 SER A CA 1
ATOM 1442 C C . SER A 1 178 ? 18.456 -0.956 -7.736 1.00 86.12 178 SER A C 1
ATOM 1444 O O . SER A 1 178 ? 17.598 -1.000 -6.856 1.00 86.12 178 SER A O 1
ATOM 1446 N N . LYS A 1 179 ? 19.386 -1.914 -7.858 1.00 89.81 179 LYS A N 1
ATOM 1447 C CA . LYS A 1 179 ? 19.501 -3.071 -6.950 1.00 89.81 179 LYS A CA 1
ATOM 1448 C C . LYS A 1 179 ? 19.759 -2.633 -5.512 1.00 89.81 179 LYS A C 1
ATOM 1450 O O . LYS A 1 179 ? 19.117 -3.140 -4.595 1.00 89.81 179 LYS A O 1
ATOM 1455 N N . THR A 1 180 ? 20.653 -1.663 -5.318 1.00 87.25 180 THR A N 1
ATOM 1456 C CA . THR A 1 180 ? 20.937 -1.097 -3.991 1.00 87.25 180 THR A CA 1
ATOM 1457 C C . THR A 1 180 ? 19.682 -0.463 -3.394 1.00 87.25 180 THR A C 1
ATOM 1459 O O . THR A 1 180 ? 19.319 -0.761 -2.258 1.00 87.25 180 THR A O 1
ATOM 1462 N N . LYS A 1 181 ? 18.945 0.322 -4.189 1.00 85.56 181 LYS A N 1
ATOM 1463 C CA . LYS A 1 181 ? 17.690 0.942 -3.749 1.00 85.56 181 LYS A CA 1
ATOM 1464 C C . LYS A 1 181 ? 16.606 -0.081 -3.399 1.00 85.56 181 LYS A C 1
ATOM 1466 O O . LYS A 1 181 ? 15.872 0.122 -2.437 1.00 85.56 181 LYS A O 1
ATOM 1471 N N . ILE A 1 182 ? 16.522 -1.202 -4.119 1.00 88.56 182 ILE A N 1
ATOM 1472 C CA . ILE A 1 182 ? 15.612 -2.305 -3.768 1.00 88.56 182 ILE A CA 1
ATOM 1473 C C . ILE A 1 182 ? 15.959 -2.886 -2.394 1.00 88.56 182 ILE A C 1
ATOM 1475 O O . ILE A 1 182 ? 15.055 -3.078 -1.586 1.00 88.56 182 ILE A O 1
ATOM 1479 N N . LEU A 1 183 ? 17.244 -3.113 -2.094 1.00 86.75 183 LEU A N 1
ATOM 1480 C CA . LEU A 1 183 ? 17.669 -3.616 -0.781 1.00 86.75 183 LEU A CA 1
ATOM 1481 C C . LEU A 1 183 ? 17.317 -2.638 0.350 1.00 86.75 183 LEU A C 1
ATOM 1483 O O . LEU A 1 183 ? 16.848 -3.057 1.409 1.00 86.75 183 LEU A O 1
ATOM 1487 N N . GLU A 1 184 ? 17.506 -1.337 0.130 1.00 84.88 184 GLU A N 1
ATOM 1488 C CA . GLU A 1 184 ? 17.112 -0.297 1.087 1.00 84.88 184 GLU A CA 1
ATOM 1489 C C . GLU A 1 184 ? 15.595 -0.278 1.322 1.00 84.88 184 GLU A C 1
ATOM 1491 O O . GLU A 1 184 ? 15.147 -0.238 2.473 1.00 84.88 184 GLU A O 1
ATOM 1496 N N . LEU A 1 185 ? 14.806 -0.363 0.244 1.00 84.56 185 LEU A N 1
ATOM 1497 C CA . LEU A 1 185 ? 13.348 -0.453 0.312 1.00 84.56 185 LEU A CA 1
ATOM 1498 C C . LEU A 1 185 ? 12.904 -1.716 1.059 1.00 84.56 185 LEU A C 1
ATOM 1500 O O . LEU A 1 185 ? 12.057 -1.619 1.943 1.00 84.56 185 LEU A O 1
ATOM 1504 N N . ASP A 1 186 ? 13.513 -2.872 0.785 1.00 85.44 186 ASP A N 1
ATOM 1505 C CA . ASP A 1 186 ? 13.217 -4.140 1.464 1.00 85.44 186 ASP A CA 1
ATOM 1506 C C . ASP A 1 186 ? 13.481 -4.067 2.971 1.00 85.44 186 ASP A C 1
ATOM 1508 O O . ASP A 1 186 ? 12.655 -4.491 3.789 1.00 85.44 186 ASP A O 1
ATOM 1512 N N . LEU A 1 187 ? 14.607 -3.470 3.371 1.00 84.69 187 LEU A N 1
ATOM 1513 C CA . LEU A 1 187 ? 14.921 -3.246 4.782 1.00 84.69 187 LEU A CA 1
ATOM 1514 C C . LEU A 1 187 ? 13.909 -2.310 5.450 1.00 84.69 187 LEU A C 1
ATOM 1516 O O . LEU A 1 187 ? 13.537 -2.531 6.608 1.00 84.69 187 LEU A O 1
ATOM 1520 N N . PHE A 1 188 ? 13.466 -1.267 4.750 1.00 80.50 188 PHE A N 1
ATOM 1521 C CA . PHE A 1 188 ? 12.498 -0.315 5.282 1.00 80.50 188 PHE A CA 1
ATOM 1522 C C . PHE A 1 188 ? 11.095 -0.924 5.401 1.00 80.50 188 PHE A C 1
ATOM 1524 O O . PHE A 1 188 ? 10.473 -0.802 6.458 1.00 80.50 188 PHE A O 1
ATOM 1531 N N . ILE A 1 189 ? 10.637 -1.648 4.375 1.00 83.25 189 ILE A N 1
ATOM 1532 C CA . ILE A 1 189 ? 9.370 -2.394 4.379 1.00 83.25 189 ILE A CA 1
ATOM 1533 C C . ILE A 1 189 ? 9.352 -3.369 5.557 1.00 83.25 189 ILE A C 1
ATOM 1535 O O . ILE A 1 189 ? 8.435 -3.327 6.373 1.00 83.25 189 ILE A O 1
ATOM 1539 N N . LYS A 1 190 ? 10.420 -4.152 5.750 1.00 84.25 190 LYS A N 1
ATOM 1540 C CA . LYS A 1 190 ? 10.521 -5.092 6.877 1.00 84.25 190 LYS A CA 1
ATOM 1541 C C . LYS A 1 190 ? 10.445 -4.403 8.245 1.00 84.25 190 LYS A C 1
ATOM 1543 O O . LYS A 1 190 ? 9.835 -4.924 9.179 1.00 84.25 190 LYS A O 1
ATOM 1548 N N . LYS A 1 191 ? 11.066 -3.228 8.398 1.00 81.06 191 LYS A N 1
ATOM 1549 C CA . LYS A 1 191 ? 10.969 -2.434 9.637 1.00 81.06 191 LYS A CA 1
ATOM 1550 C C . LYS A 1 191 ? 9.541 -1.942 9.876 1.00 81.06 191 LYS A C 1
ATOM 1552 O O . LYS A 1 191 ? 9.073 -1.996 11.014 1.00 81.06 191 LYS A O 1
ATOM 1557 N N . LEU A 1 192 ? 8.860 -1.477 8.830 1.00 79.69 192 LEU A N 1
ATOM 1558 C CA . LEU A 1 192 ? 7.471 -1.030 8.901 1.00 79.69 192 LEU A CA 1
ATOM 1559 C C . LEU A 1 192 ? 6.528 -2.184 9.263 1.00 79.69 192 LEU A C 1
ATOM 1561 O O . LEU A 1 192 ? 5.689 -2.028 10.148 1.00 79.69 192 LEU A O 1
ATOM 1565 N N . ASP A 1 193 ? 6.728 -3.354 8.659 1.00 81.62 193 ASP A N 1
ATOM 1566 C CA . ASP A 1 193 ? 5.969 -4.573 8.940 1.00 81.62 193 ASP A CA 1
ATOM 1567 C C . ASP A 1 193 ? 6.078 -4.991 10.408 1.00 81.62 193 ASP A C 1
ATOM 1569 O O . ASP A 1 193 ? 5.074 -5.292 11.051 1.00 81.62 193 ASP A O 1
ATOM 1573 N N . ASN A 1 194 ? 7.281 -4.938 10.985 1.00 79.50 194 ASN A N 1
ATOM 1574 C CA . ASN A 1 194 ? 7.475 -5.233 12.405 1.00 79.50 194 ASN A CA 1
ATOM 1575 C C . ASN A 1 194 ? 6.707 -4.259 13.313 1.00 79.50 194 ASN A C 1
ATOM 1577 O O . ASN A 1 194 ? 6.118 -4.678 14.313 1.00 79.50 194 ASN A O 1
ATOM 1581 N N . LYS A 1 195 ? 6.682 -2.966 12.965 1.00 75.56 195 LYS A N 1
ATOM 1582 C CA . LYS A 1 195 ? 5.915 -1.952 13.706 1.00 75.56 195 LYS A CA 1
ATOM 1583 C C . LYS A 1 195 ? 4.410 -2.184 13.587 1.00 75.56 195 LYS A C 1
ATOM 1585 O O . LYS A 1 195 ? 3.708 -2.131 14.595 1.00 75.56 195 LYS A O 1
ATOM 1590 N N . LEU A 1 196 ? 3.930 -2.488 12.381 1.00 76.12 196 LEU A N 1
ATOM 1591 C CA . LEU A 1 196 ? 2.537 -2.853 12.117 1.00 76.12 196 LEU A CA 1
ATOM 1592 C C . LEU A 1 196 ? 2.119 -4.077 12.931 1.00 76.12 196 LEU A C 1
ATOM 1594 O O . LEU A 1 196 ? 1.079 -4.051 13.587 1.00 76.12 196 LEU A O 1
ATOM 1598 N N . ASN A 1 197 ? 2.954 -5.115 12.949 1.00 79.19 197 ASN A N 1
ATOM 1599 C CA . ASN A 1 197 ? 2.711 -6.325 13.722 1.00 79.19 197 ASN A CA 1
ATOM 1600 C C . ASN A 1 197 ? 2.584 -6.020 15.222 1.00 79.19 197 ASN A C 1
ATOM 1602 O O . ASN A 1 197 ? 1.608 -6.413 15.860 1.00 79.19 197 ASN A O 1
ATOM 1606 N N . LEU A 1 198 ? 3.532 -5.260 15.784 1.00 77.12 198 LEU A N 1
ATOM 1607 C CA . LEU A 1 198 ? 3.498 -4.867 17.194 1.00 77.12 198 LEU A CA 1
ATOM 1608 C C . LEU A 1 198 ? 2.235 -4.061 17.530 1.00 77.12 198 LEU A C 1
ATOM 1610 O O . LEU A 1 198 ? 1.585 -4.315 18.548 1.00 77.12 198 LEU A O 1
ATOM 1614 N N . PHE A 1 199 ? 1.872 -3.112 16.666 1.00 75.38 199 PHE A N 1
ATOM 1615 C CA . PHE A 1 199 ? 0.683 -2.287 16.837 1.00 75.38 199 PHE A CA 1
ATOM 1616 C C . PHE A 1 199 ? -0.595 -3.132 16.817 1.00 75.38 199 PHE A C 1
ATOM 1618 O O . PHE A 1 199 ? -1.376 -3.090 17.769 1.00 75.38 199 PHE A O 1
ATOM 1625 N N . ILE A 1 200 ? -0.773 -3.963 15.786 1.00 76.38 200 ILE A N 1
ATOM 1626 C CA . ILE A 1 200 ? -1.944 -4.833 15.631 1.00 76.38 200 ILE A CA 1
ATOM 1627 C C . ILE A 1 200 ? -2.054 -5.819 16.800 1.00 76.38 200 ILE A C 1
ATOM 1629 O O . ILE A 1 200 ? -3.150 -6.009 17.326 1.00 76.38 200 ILE A O 1
ATOM 1633 N N . ASN A 1 201 ? -0.948 -6.420 17.245 1.00 78.12 201 ASN A N 1
ATOM 1634 C CA . ASN A 1 201 ? -0.963 -7.351 18.377 1.00 78.12 201 ASN A CA 1
ATOM 1635 C C . ASN A 1 201 ? -1.345 -6.652 19.683 1.00 78.12 201 ASN A C 1
ATOM 1637 O O . ASN A 1 201 ? -2.203 -7.151 20.411 1.00 78.12 201 ASN A O 1
ATOM 1641 N N . THR A 1 202 ? -0.803 -5.456 19.932 1.00 72.06 202 THR A N 1
ATOM 1642 C CA . THR A 1 202 ? -1.161 -4.668 21.120 1.00 72.06 202 THR A CA 1
ATOM 1643 C C . THR A 1 202 ? -2.655 -4.346 21.131 1.00 72.06 202 THR A C 1
ATOM 1645 O O . THR A 1 202 ? -3.328 -4.521 22.149 1.00 72.06 202 THR A O 1
ATOM 1648 N N . ILE A 1 203 ? -3.203 -3.939 19.982 1.00 71.88 203 ILE A N 1
ATOM 1649 C CA . ILE A 1 203 ? -4.635 -3.668 19.830 1.00 71.88 203 ILE A CA 1
ATOM 1650 C C . ILE A 1 203 ? -5.461 -4.939 20.078 1.00 71.88 203 ILE A C 1
ATOM 1652 O O . ILE A 1 203 ? -6.425 -4.909 20.850 1.00 71.88 203 ILE A O 1
ATOM 1656 N N . LYS A 1 204 ? -5.070 -6.068 19.468 1.00 74.25 204 LYS A N 1
ATOM 1657 C CA . LYS A 1 204 ? -5.744 -7.368 19.611 1.00 74.25 204 LYS A CA 1
ATOM 1658 C C . LYS A 1 204 ? -5.858 -7.795 21.072 1.00 74.25 204 LYS A C 1
ATOM 1660 O O . LYS A 1 204 ? -6.944 -8.191 21.496 1.00 74.25 204 LYS A O 1
ATOM 1665 N N . GLU A 1 205 ? -4.775 -7.700 21.837 1.00 71.50 205 GLU A N 1
ATOM 1666 C CA . GLU A 1 205 ? -4.754 -8.051 23.261 1.00 71.50 205 GLU A CA 1
ATOM 1667 C C . GLU A 1 205 ? -5.701 -7.173 24.087 1.00 71.50 205 GLU A C 1
ATOM 1669 O O . GLU A 1 205 ? -6.501 -7.675 24.881 1.00 71.50 205 GLU A O 1
ATOM 1674 N N . HIS A 1 206 ? -5.664 -5.858 23.869 1.00 66.19 206 HIS A N 1
ATOM 1675 C CA . HIS A 1 206 ? -6.407 -4.913 24.702 1.00 66.19 206 HIS A CA 1
ATOM 1676 C C . HIS A 1 206 ? -7.907 -4.904 24.384 1.00 66.19 206 HIS A C 1
ATOM 1678 O O . HIS A 1 206 ? -8.731 -4.759 25.290 1.00 66.19 206 HIS A O 1
ATOM 1684 N N . LEU A 1 207 ? -8.293 -5.137 23.127 1.00 63.62 207 LEU A N 1
ATOM 1685 C CA . LEU A 1 207 ? -9.704 -5.228 22.752 1.00 63.62 207 LEU A CA 1
ATOM 1686 C C . LEU A 1 207 ? -10.320 -6.602 23.078 1.00 63.62 207 LEU A C 1
ATOM 1688 O O . LEU A 1 207 ? -11.464 -6.626 23.534 1.00 63.62 207 LEU A O 1
ATOM 1692 N N . LYS A 1 208 ? -9.588 -7.730 22.995 1.00 60.66 208 LYS A N 1
ATOM 1693 C CA . LYS A 1 208 ? -10.099 -9.052 23.443 1.00 60.66 208 LYS A CA 1
ATOM 1694 C C . LYS A 1 208 ? -10.435 -9.083 24.940 1.00 60.66 208 LYS A C 1
ATOM 1696 O O . LYS A 1 208 ? -11.467 -9.632 25.336 1.00 60.66 208 LYS A O 1
ATOM 1701 N N . ASN A 1 209 ? -9.615 -8.438 25.767 1.00 49.78 209 ASN A N 1
ATOM 1702 C CA . ASN A 1 209 ? -9.835 -8.347 27.215 1.00 49.78 209 ASN A CA 1
ATOM 1703 C C . ASN A 1 209 ? -11.040 -7.468 27.597 1.00 49.78 209 ASN A C 1
ATOM 1705 O O . ASN A 1 209 ? -11.564 -7.568 28.706 1.00 49.78 209 ASN A O 1
ATOM 1709 N N . SER A 1 210 ? -11.520 -6.626 26.678 1.00 46.72 210 SER A N 1
ATOM 1710 C CA . SER A 1 210 ? -12.720 -5.811 26.889 1.00 46.72 210 SER A CA 1
ATOM 1711 C C . SER A 1 210 ? -14.029 -6.575 26.633 1.00 46.72 210 SER A C 1
ATOM 1713 O O . SER A 1 210 ? -15.068 -6.199 27.175 1.00 46.72 210 SER A O 1
ATOM 1715 N N . THR A 1 211 ? -13.973 -7.672 25.868 1.00 42.53 211 THR A N 1
ATOM 1716 C CA . THR A 1 211 ? -15.105 -8.577 25.604 1.00 42.53 211 THR A CA 1
ATOM 1717 C C . THR A 1 211 ? -15.234 -9.721 26.613 1.00 42.53 211 THR A C 1
ATOM 1719 O O . THR A 1 211 ? -16.346 -10.187 26.841 1.00 42.53 211 THR A O 1
ATOM 1722 N N . SER A 1 212 ? -14.145 -10.159 27.260 1.00 35.06 212 SER A N 1
ATOM 1723 C CA . SER A 1 212 ? -14.186 -11.258 28.244 1.00 35.06 212 SER A CA 1
ATOM 1724 C C . SER A 1 212 ? -14.685 -10.843 29.633 1.00 35.06 212 SER A C 1
ATOM 1726 O O . SER A 1 212 ? -15.170 -11.688 30.374 1.00 35.06 212 SER A O 1
ATOM 1728 N N . ARG A 1 213 ? -14.652 -9.547 29.976 1.00 37.50 213 ARG A N 1
ATOM 1729 C CA . ARG A 1 213 ? -15.189 -9.007 31.244 1.00 37.50 213 ARG A CA 1
ATOM 1730 C C . ARG A 1 213 ? -16.719 -8.831 31.265 1.00 37.50 213 ARG A C 1
ATOM 1732 O O . ARG A 1 213 ? -17.238 -8.144 32.137 1.00 37.50 213 ARG A O 1
ATOM 1739 N N . LYS A 1 214 ? -17.440 -9.401 30.292 1.00 39.47 214 LYS A N 1
ATOM 1740 C CA . LYS A 1 214 ? -18.915 -9.404 30.216 1.00 39.47 214 LYS A CA 1
ATOM 1741 C C . LYS A 1 214 ? -19.550 -10.756 30.590 1.00 39.47 214 LYS A C 1
ATOM 1743 O O . LYS A 1 214 ? -20.709 -10.979 30.249 1.00 39.47 214 LYS A O 1
ATOM 1748 N N . LYS A 1 215 ? -18.819 -11.651 31.255 1.00 34.44 215 LYS A N 1
ATOM 1749 C CA . LYS A 1 215 ? -19.388 -12.861 31.860 1.00 34.44 215 LYS A CA 1
ATOM 1750 C C . LYS A 1 215 ? -19.311 -12.776 33.370 1.00 34.44 215 LYS A C 1
ATOM 1752 O O . LYS A 1 215 ? -18.235 -12.362 33.852 1.00 34.44 215 LYS A O 1
#

Sequence (215 aa):
MIEIFIPTEIKGYLEVNCFSKKLENILKNTFFGIIIKDFESAYFLGKYIYLKNFDEDLIIFCNGEFGKNYFLDFDFSKYNIGYLGTKILSENDIGNNVNDIDKKILKIITDLKSNKLLTNSKKDLIIKEIKNIFFGLSGISFLLVSLREKSISNIDELSQIKGKIDLESQATLLKETSKTKILELDLFIKKLDNKLNLFINTIKEHLKNSTSRKK

Foldseek 3Di:
DEKAKFWQDQPPPDGLADDDPVNVVVCPVPAPPKDWDWDDDPGTTIIIIDDPDDDVVVVVVCCVRNHVQAADPDPPDDDDDHTGGDPQDDVVRVVVNVVVLVVLLVVLLVVLPPPDDQDPVNVVVSVVSLSVSVSSLVVSLVVLVVLLVVLVVLLVVLVPDDDDPVSVVVSVVSNVVSVVVNVVSVVVSVVSVVVSVVSVVSVVVSVVVVVVVPD

pLDDT: mean 74.61, std 15.11, range [34.44, 92.94]

Secondary structure (DSSP, 8-state):
-EEEEEEEEETTTEE-----HHHHHHHHHHSTT-EEEEEE-SSEEEEEEEESS--HHHHHHHHHHH-TTSS------S------SSTT--GGGHHHHHHHHHHHHHHHHHHHHS-S---HHHHHHHHHHHHHHHHHHHHHHHHHHHHHHHHHHHHHHHHT--S-HHHHHHHHHHHHHHHHHHHHHHHHHHHHHHHHHHHHHHHHHHHHHHHHTT-